Protein AF-A0AAW2PEZ7-F1 (afdb_monomer)

pLDDT: mean 70.36, std 27.42, range [22.28, 97.88]

Organism: NCBI:txid2727405

Mean predicted aligned error: 22.59 Å

Secondary structure (DSSP, 8-state):
-HHHHHHHHHHHTTTT----S----SSHHHHHHHHHHHHHHHHHS---HHHHHHHHHHHHHHHTTHHHHHHHHHHHHHHHHHHHHHHHHHHHHHHHHHHHHHHHH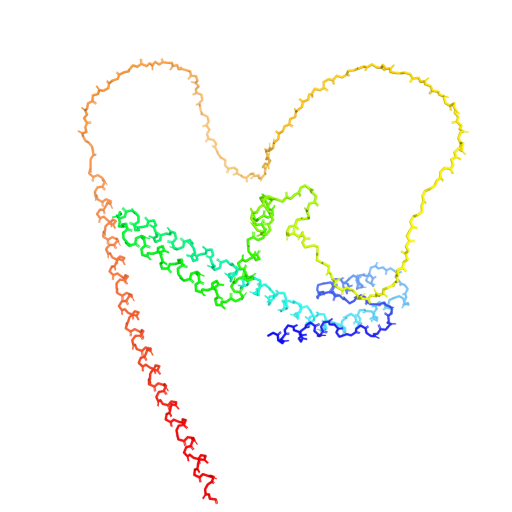HHHHHHHHTT-HHHHHHHHHHHHHHHHHHHHH-HHHHHHHHHHHHHHHHHTTB-TTSSBPPTTPPPSS------------------------------------------------------------------------------------THHHHHHHHHHHHHHHHHHHHHHHHHHHHHHHHHHHHHHHHHHHHHHHHHHHHHHHHHHTT--

Foldseek 3Di:
DVVLVVLVVVVPPDPPDPDPDDDQDQALVSLVVVLVVLVVCLVPPPDDPVVPVVSVVVSVVSVVCNVVNHVNNVSVVVNVVVVVVVVVVVVCVLCVVVVVVVVLVVVLVVCVVVVPPPVNVVSVVVVVVVVVVCCVPPPVVVVSVLVVCLVVCQVVCHDSVRHHHDVPDDRSDDPDDPDDDDDDDDDDDDDDDDDDDDDDDDDDDDDDDDDDDDDDDDDDDDDDDDDDDDDDDDDDDDDDDDDDDDDDDDDDDDDDDDVPVVVVVVVVVVVVVVVVVVVVVVVVVVVVVVVVVVVVVVVVVVVVVVVVVVVVVVVVVVVD

Sequence (320 aa):
MEPLQQALGKLRGTSGGRDRGSGVCSSEEELNDLIKSLQYRIQHESIPLSEEKQILREIKQLEGTREKVIANAAERARIQDSLGEKEVIQGQVKNSPFYQNRMLLTKAKAIAANKDVDALKELSDTEVEKFMSLWNSDKAFRGDYEKRILSSLDMRQLSKDGRLRNPGEKPLVQPETSTTSEAEVVKTSAKQTPKENAVSAAHVDASSEQKVQKTKGAKNNKEGNKKTETTLEKIDKADEEEFFTAVKSQKESLPKRDEVDEMKLKELKRQEEIAKRNQAEERKKKLAEKAAAKAAIKAQKDAEKKLKEIIAFYFFSSLS

Radius of gyration: 40.0 Å; Cα contacts (8 Å, |Δi|>4): 66; chains: 1; bounding box: 86×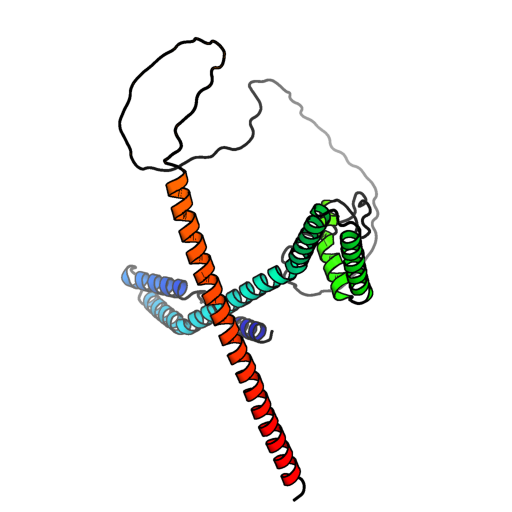98×104 Å

Nearest PDB structures (foldseek):
  6tfj-assembly1_D  TM=2.652E-01  e=5.720E+00  Bacillus thuringiensis

InterPro domains:
  IPR055282 Proton pump-interactor 1-4 [PTHR32219] (94-309)
  IPR060367 Proton pump-interactor, C-terminal region [PF27883] (272-307)

Structure (mmCIF, N/CA/C/O backbone):
data_AF-A0AAW2PEZ7-F1
#
_entry.id   AF-A0AAW2PEZ7-F1
#
loop_
_atom_site.group_PDB
_atom_site.id
_atom_site.type_symbol
_atom_site.label_atom_id
_atom_site.label_alt_id
_atom_site.label_comp_id
_atom_site.label_asym_i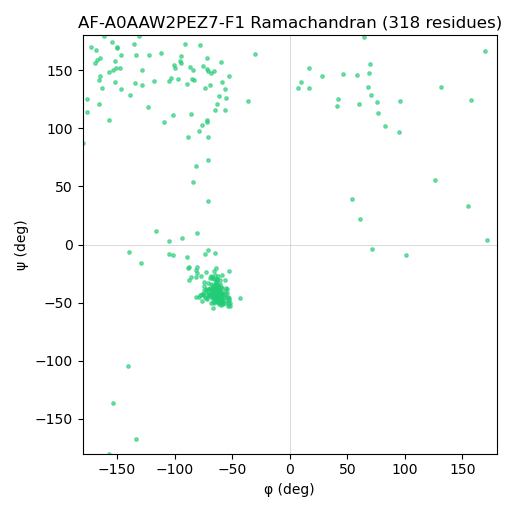d
_atom_site.label_entity_id
_atom_site.label_seq_id
_atom_site.pdbx_PDB_ins_code
_atom_site.Cartn_x
_atom_site.Cartn_y
_atom_site.Cartn_z
_atom_site.occupancy
_atom_site.B_iso_or_equiv
_atom_site.auth_seq_id
_atom_site.auth_comp_id
_atom_site.auth_asym_id
_atom_site.auth_atom_id
_atom_site.pdbx_PDB_model_num
ATOM 1 N N . MET A 1 1 ? 7.368 5.021 14.979 1.00 49.44 1 MET A N 1
ATOM 2 C CA . MET A 1 1 ? 6.819 3.708 15.403 1.00 49.44 1 MET A CA 1
ATOM 3 C C . MET A 1 1 ? 6.232 3.757 16.808 1.00 49.44 1 MET A C 1
ATOM 5 O O . MET A 1 1 ? 5.138 3.244 16.995 1.00 49.44 1 MET A O 1
ATOM 9 N N . GLU A 1 2 ? 6.902 4.409 17.760 1.00 51.31 2 GLU A N 1
ATOM 10 C CA . GLU A 1 2 ? 6.478 4.558 19.165 1.00 51.31 2 GLU A CA 1
ATOM 11 C C . GLU A 1 2 ? 4.989 4.894 19.426 1.00 51.31 2 GLU A C 1
ATOM 13 O O . GLU A 1 2 ? 4.404 4.204 20.263 1.00 51.31 2 GLU A O 1
ATOM 18 N N . PRO A 1 3 ? 4.314 5.847 18.734 1.00 66.06 3 PRO A N 1
ATOM 19 C CA . PRO A 1 3 ? 2.935 6.213 19.089 1.00 66.06 3 PRO A CA 1
ATOM 20 C C . PRO A 1 3 ? 1.936 5.052 18.980 1.00 66.06 3 PRO A C 1
ATOM 22 O O . PRO A 1 3 ? 1.038 4.946 19.812 1.00 66.06 3 PRO A O 1
ATOM 25 N N . LEU A 1 4 ? 2.118 4.131 18.022 1.00 60.72 4 LEU A N 1
ATOM 26 C CA . LEU A 1 4 ? 1.262 2.945 17.893 1.00 60.72 4 LEU A CA 1
ATOM 27 C C . LEU A 1 4 ? 1.447 1.974 19.067 1.00 60.72 4 LEU A C 1
ATOM 29 O O . LEU A 1 4 ? 0.467 1.449 19.588 1.00 60.72 4 LEU A O 1
ATOM 33 N N . GLN A 1 5 ? 2.685 1.757 19.522 1.00 64.38 5 GLN A N 1
ATOM 34 C CA . GLN A 1 5 ? 2.955 0.908 20.689 1.00 64.38 5 GLN A CA 1
ATOM 35 C C . GLN A 1 5 ? 2.422 1.543 21.979 1.00 64.38 5 GLN A C 1
ATOM 37 O O . GLN A 1 5 ? 1.855 0.840 22.814 1.00 64.38 5 GLN A O 1
ATOM 42 N N . GLN A 1 6 ? 2.527 2.867 22.119 1.00 70.94 6 GLN A N 1
ATOM 43 C CA . GLN A 1 6 ? 1.986 3.590 23.269 1.00 70.94 6 GLN A CA 1
ATOM 44 C C . GLN A 1 6 ? 0.446 3.557 23.299 1.00 70.94 6 GLN A C 1
ATOM 46 O O . GLN A 1 6 ? -0.137 3.324 24.358 1.00 70.94 6 GLN A O 1
ATOM 51 N N . ALA A 1 7 ? -0.224 3.724 22.152 1.00 61.56 7 ALA A N 1
ATOM 52 C CA . ALA A 1 7 ? -1.684 3.645 22.047 1.00 61.56 7 ALA A CA 1
ATOM 53 C C . ALA A 1 7 ? -2.218 2.220 22.305 1.00 61.56 7 ALA A C 1
ATOM 55 O O . ALA A 1 7 ? -3.144 2.034 23.096 1.00 61.56 7 ALA A O 1
ATOM 56 N N . LEU A 1 8 ? -1.579 1.194 21.730 1.00 65.81 8 LEU A N 1
ATOM 57 C CA . LEU A 1 8 ? -1.898 -0.214 22.010 1.00 65.81 8 LEU A CA 1
ATOM 58 C C . LEU A 1 8 ? -1.625 -0.595 23.478 1.00 65.81 8 LEU A C 1
ATOM 60 O O . LEU A 1 8 ? -2.350 -1.410 24.048 1.00 65.81 8 LEU A O 1
ATOM 64 N N . GLY A 1 9 ? -0.617 0.018 24.108 1.00 67.75 9 GLY A N 1
ATOM 65 C CA . GLY A 1 9 ? -0.333 -0.128 25.536 1.00 67.75 9 GLY A CA 1
ATOM 66 C C . GLY A 1 9 ? -1.474 0.375 26.425 1.00 67.75 9 GLY A C 1
ATOM 67 O O . GLY A 1 9 ? -1.877 -0.336 27.346 1.00 67.75 9 GLY A O 1
ATOM 68 N N . LYS A 1 10 ? -2.055 1.545 26.113 1.00 65.56 10 LYS A N 1
ATOM 69 C CA . LYS A 1 10 ? -3.229 2.087 26.827 1.00 65.56 10 LYS A CA 1
ATOM 70 C C . LYS A 1 10 ? -4.424 1.132 26.757 1.00 65.56 10 LYS A C 1
ATOM 72 O O . LYS A 1 10 ? -4.992 0.806 27.792 1.00 65.56 10 LYS A O 1
ATOM 77 N N . LEU A 1 11 ? -4.749 0.618 25.566 1.00 56.22 11 LEU A N 1
ATOM 78 C CA . LEU A 1 11 ? -5.863 -0.326 25.366 1.00 56.22 11 LEU A CA 1
ATOM 79 C C . LEU A 1 11 ? -5.678 -1.677 26.083 1.00 56.22 11 LEU A C 1
ATOM 81 O O . LEU A 1 11 ? -6.659 -2.380 26.311 1.00 56.22 11 LEU A O 1
ATOM 85 N N . ARG A 1 12 ? -4.444 -2.050 26.451 1.00 58.88 12 ARG A N 1
ATOM 86 C CA . ARG A 1 12 ? -4.148 -3.255 27.248 1.00 58.88 12 ARG A CA 1
ATOM 87 C C . ARG A 1 12 ? -4.220 -3.004 28.766 1.00 58.88 12 ARG A C 1
ATOM 89 O O . ARG A 1 12 ? -4.331 -3.952 29.541 1.00 58.88 12 ARG A O 1
ATOM 96 N N . GLY A 1 13 ? -4.145 -1.753 29.215 1.00 47.22 13 GLY A N 1
ATOM 97 C CA . GLY A 1 13 ? -4.048 -1.407 30.632 1.00 47.22 13 GLY A CA 1
ATOM 98 C C . GLY A 1 13 ? -5.399 -1.236 31.324 1.00 47.22 13 GLY A C 1
ATOM 99 O O . GLY A 1 13 ? -5.916 -0.127 31.332 1.00 47.22 13 GLY A O 1
ATOM 100 N N . THR A 1 14 ? -5.935 -2.305 31.938 1.00 47.78 14 THR A N 1
ATOM 101 C CA . THR A 1 14 ? -6.771 -2.303 33.183 1.00 47.78 14 THR A CA 1
ATOM 102 C C . THR A 1 14 ? -7.407 -3.666 33.529 1.00 47.78 14 THR A C 1
ATOM 104 O O . THR A 1 14 ? -8.108 -3.767 34.535 1.00 47.78 14 THR A O 1
ATOM 107 N N . SER A 1 15 ? -7.127 -4.751 32.794 1.00 40.94 15 SER A N 1
ATOM 108 C CA . SER A 1 15 ? -7.679 -6.104 33.035 1.00 40.94 15 SER A CA 1
ATOM 109 C C . SER A 1 15 ? -7.137 -6.830 34.292 1.00 40.94 15 SER A C 1
ATOM 111 O O . SER A 1 15 ? -6.897 -8.035 34.261 1.00 40.94 15 SER A O 1
ATOM 113 N N . GLY A 1 16 ? -6.902 -6.100 35.387 1.00 37.34 16 GLY A N 1
ATOM 114 C CA . GLY A 1 16 ? -6.471 -6.613 36.695 1.00 37.34 16 GLY A CA 1
ATOM 115 C C . GLY A 1 16 ? -7.574 -6.641 37.764 1.00 37.34 16 GLY A C 1
ATOM 116 O O . GLY A 1 16 ? -7.359 -7.188 38.843 1.00 37.34 16 GLY A O 1
ATOM 117 N N . GLY A 1 17 ? -8.751 -6.066 37.489 1.00 35.41 17 GLY A N 1
ATOM 118 C CA . GLY A 1 17 ? -9.908 -6.102 38.388 1.00 35.41 17 GLY A CA 1
ATOM 119 C C . GLY A 1 17 ? -10.741 -7.369 38.190 1.00 35.41 17 GLY A C 1
ATOM 120 O O . GLY A 1 17 ? -11.375 -7.535 37.151 1.00 35.41 17 GLY A O 1
ATOM 121 N N . ARG A 1 18 ? -10.764 -8.261 39.187 1.00 41.56 18 ARG A N 1
ATOM 122 C CA . ARG A 1 18 ? -11.528 -9.524 39.157 1.00 41.56 18 ARG A CA 1
ATOM 123 C C . ARG A 1 18 ? -12.988 -9.322 39.585 1.00 41.56 18 ARG A C 1
ATOM 125 O O . ARG A 1 18 ? -13.452 -9.994 40.503 1.00 41.56 18 ARG A O 1
ATOM 132 N N . ASP A 1 19 ? -13.687 -8.395 38.939 1.00 35.25 19 ASP A N 1
ATOM 133 C CA . ASP A 1 19 ? -15.077 -8.067 39.269 1.00 35.25 19 ASP A CA 1
ATOM 134 C C . ASP A 1 19 ? -16.064 -8.645 38.241 1.00 35.25 19 ASP A C 1
ATOM 136 O O . ASP A 1 19 ? -15.778 -8.698 37.042 1.00 35.25 19 ASP A O 1
ATOM 140 N N . ARG A 1 20 ? -17.215 -9.139 38.707 1.00 45.03 20 ARG A N 1
ATOM 141 C CA . ARG A 1 20 ? -18.216 -9.832 37.875 1.00 45.03 20 ARG A CA 1
ATOM 142 C C . ARG A 1 20 ? -19.456 -8.959 37.709 1.00 45.03 20 ARG A C 1
ATOM 144 O O . ARG A 1 20 ? -20.292 -8.932 38.604 1.00 45.03 20 ARG A O 1
ATOM 151 N N . GLY A 1 21 ? -19.632 -8.365 36.528 1.00 39.66 21 GLY A N 1
ATOM 152 C CA . GLY A 1 21 ? -20.919 -7.771 36.137 1.00 39.66 21 GLY A CA 1
ATOM 153 C C . GLY A 1 21 ? -20.867 -6.315 35.684 1.00 39.66 21 GLY A C 1
ATOM 154 O O . GLY A 1 21 ? -21.589 -5.482 36.212 1.00 39.66 21 GLY A O 1
ATOM 155 N N . SER A 1 22 ? -20.044 -6.004 34.682 1.00 47.41 22 SER A N 1
ATOM 156 C CA . SER A 1 22 ? -20.242 -4.835 33.814 1.00 47.41 22 SER A CA 1
ATOM 157 C C . SER A 1 22 ? -19.521 -5.075 32.492 1.00 47.41 22 SER A C 1
ATOM 159 O O . SER A 1 22 ? -18.291 -5.069 32.438 1.00 47.41 22 SER A O 1
ATOM 161 N N . GLY A 1 23 ? -20.281 -5.327 31.425 1.00 50.81 23 GLY A N 1
ATOM 162 C CA . GLY A 1 23 ? -19.733 -5.352 30.071 1.00 50.81 23 GLY A CA 1
ATOM 163 C C . GLY A 1 23 ? -19.407 -3.925 29.649 1.00 50.81 23 GLY A C 1
ATOM 164 O O . GLY A 1 23 ? -20.319 -3.137 29.423 1.00 50.81 23 GLY A O 1
ATOM 165 N N . VAL A 1 24 ? -18.120 -3.573 29.585 1.00 64.31 24 VAL A N 1
ATOM 166 C CA . VAL A 1 24 ? -17.698 -2.225 29.177 1.00 64.31 24 VAL A CA 1
ATOM 167 C C . VAL A 1 24 ? -18.095 -2.007 27.719 1.00 64.31 24 VAL A C 1
ATOM 169 O O . VAL A 1 24 ? -17.585 -2.699 26.840 1.00 64.31 24 VAL A O 1
ATOM 172 N N . CYS A 1 25 ? -18.998 -1.057 27.478 1.00 77.25 25 CYS A N 1
ATOM 173 C CA . CYS A 1 25 ? -19.505 -0.746 26.145 1.00 77.25 25 CYS A CA 1
ATOM 174 C C . CYS A 1 25 ? -18.365 -0.333 25.199 1.00 77.25 25 CYS A C 1
ATOM 176 O O . CYS A 1 25 ? -17.439 0.386 25.588 1.00 77.25 25 CYS A O 1
ATOM 178 N N . SER A 1 26 ? -18.431 -0.796 23.954 1.00 77.75 26 SER A N 1
ATOM 179 C CA . SER A 1 26 ? -17.392 -0.609 22.935 1.00 77.75 26 SER A CA 1
ATOM 180 C C . SER A 1 26 ? -17.475 0.762 22.266 1.00 77.75 26 SER A C 1
ATOM 182 O O . SER A 1 26 ? -16.454 1.282 21.810 1.00 77.75 26 SER A O 1
ATOM 184 N N . SER A 1 27 ? -18.678 1.342 22.220 1.00 85.44 27 SER A N 1
ATOM 185 C CA . SER A 1 27 ? -18.974 2.668 21.677 1.00 85.44 27 SER A CA 1
ATOM 186 C C . SER A 1 27 ? -19.875 3.474 22.619 1.00 85.44 27 SER A C 1
ATOM 188 O O . SER A 1 27 ? -20.532 2.934 23.513 1.00 85.44 27 SER A O 1
ATOM 190 N N . GLU A 1 28 ? -19.922 4.792 22.413 1.00 90.31 28 GLU A N 1
ATOM 191 C CA . GLU A 1 28 ? -20.859 5.669 23.126 1.00 90.31 28 GLU A CA 1
ATOM 192 C C . GLU A 1 28 ? -22.325 5.357 22.760 1.00 90.31 28 GLU A C 1
ATOM 194 O O . GLU A 1 28 ? -23.222 5.563 23.572 1.00 90.31 28 GLU A O 1
ATOM 199 N N . GLU A 1 29 ? -22.577 4.814 21.568 1.00 90.38 29 GLU A N 1
ATOM 200 C CA . GLU A 1 29 ? -23.905 4.405 21.094 1.00 90.38 29 GLU A CA 1
ATOM 201 C C . GLU A 1 29 ? -24.419 3.190 21.880 1.00 90.38 29 GLU A C 1
ATOM 203 O O . GLU A 1 29 ? -25.495 3.269 22.472 1.00 90.38 29 GLU A O 1
ATOM 208 N N . GLU A 1 30 ? -23.605 2.131 22.010 1.00 90.69 30 GLU A N 1
ATOM 209 C CA . GLU A 1 30 ? -23.902 0.963 22.859 1.00 90.69 30 GLU A CA 1
ATOM 210 C C . GLU A 1 30 ? -24.203 1.381 24.309 1.00 90.69 30 GLU A C 1
ATOM 212 O O . GLU A 1 30 ? -25.150 0.887 24.923 1.00 90.69 30 GLU A O 1
ATOM 217 N N . LEU A 1 31 ? -23.425 2.329 24.846 1.00 92.19 31 LEU A N 1
ATOM 218 C CA . LEU A 1 31 ? -23.611 2.852 26.199 1.00 92.19 31 LEU A CA 1
ATOM 219 C C . LEU A 1 31 ? -24.921 3.642 26.343 1.00 92.19 31 LEU A C 1
ATOM 221 O O . LEU A 1 31 ? -25.642 3.471 27.326 1.00 92.19 31 LEU A O 1
ATOM 225 N N . ASN A 1 32 ? -25.242 4.500 25.369 1.00 92.44 32 ASN A N 1
ATOM 226 C CA . ASN A 1 32 ? -26.492 5.258 25.353 1.00 92.44 32 ASN A CA 1
ATOM 227 C C . ASN A 1 32 ? -27.709 4.334 25.268 1.00 92.44 32 ASN A C 1
ATOM 229 O O . ASN A 1 32 ? -28.684 4.561 25.981 1.00 92.44 32 ASN A O 1
ATOM 233 N N . ASP A 1 33 ? -27.673 3.312 24.417 1.00 93.62 33 ASP A N 1
ATOM 234 C CA . ASP A 1 33 ? -28.813 2.416 24.208 1.00 93.62 33 ASP A CA 1
ATOM 235 C C . ASP A 1 33 ? -29.007 1.444 25.381 1.00 93.62 33 ASP A C 1
ATOM 237 O O . ASP A 1 33 ? -30.147 1.180 25.778 1.00 93.62 33 ASP A O 1
ATOM 241 N N . LEU A 1 34 ? -27.922 1.024 26.044 1.00 93.00 34 LEU A N 1
ATOM 242 C CA . LEU A 1 34 ? -28.007 0.330 27.328 1.00 93.00 34 LEU A CA 1
ATOM 243 C C . LEU A 1 34 ? -28.655 1.223 28.401 1.00 93.00 34 LEU A C 1
ATOM 245 O O . LEU A 1 34 ? -29.632 0.807 29.021 1.00 93.00 34 LEU A O 1
ATOM 249 N N . ILE A 1 35 ? -28.199 2.471 28.568 1.00 93.69 35 ILE A N 1
ATOM 250 C CA . ILE A 1 35 ? -28.791 3.417 29.534 1.00 93.69 35 ILE A CA 1
ATOM 251 C C . ILE A 1 35 ? -30.278 3.675 29.227 1.00 93.69 35 ILE A C 1
ATOM 253 O O . ILE A 1 35 ? -31.100 3.622 30.143 1.00 93.69 35 ILE A O 1
ATOM 257 N N . LYS A 1 36 ? -30.657 3.875 27.955 1.00 95.12 36 LYS A N 1
ATOM 258 C CA . LYS A 1 36 ? -32.066 4.021 27.538 1.00 95.12 36 LYS A CA 1
ATOM 259 C C . LYS A 1 36 ? -32.902 2.792 27.890 1.00 95.12 36 LYS A C 1
ATOM 261 O O . LYS A 1 36 ? -34.017 2.956 28.376 1.00 95.12 36 LYS A O 1
ATOM 266 N N . SER A 1 37 ? -32.398 1.575 27.662 1.00 93.69 37 SER A N 1
ATOM 267 C CA . SER A 1 37 ? -33.162 0.351 27.959 1.00 93.69 37 SER A CA 1
ATOM 268 C C . SER A 1 37 ? -33.392 0.165 29.465 1.00 93.69 37 SER A C 1
ATOM 270 O O . SER A 1 37 ? -34.499 -0.175 29.880 1.00 93.69 37 SER A O 1
ATOM 272 N N . LEU A 1 38 ? -32.401 0.505 30.295 1.00 93.81 38 LEU A N 1
ATOM 273 C CA . LEU A 1 38 ? -32.527 0.528 31.755 1.00 93.81 38 LEU A CA 1
ATOM 274 C C . LEU A 1 38 ? -33.502 1.615 32.253 1.00 93.81 38 LEU A C 1
ATOM 276 O O . LEU A 1 38 ? -34.291 1.366 33.165 1.00 93.81 38 LEU A O 1
ATOM 280 N N . GLN A 1 39 ? -33.505 2.799 31.634 1.00 93.81 39 GLN A N 1
ATOM 281 C CA . GLN A 1 39 ? -34.478 3.863 31.928 1.00 93.81 39 GLN A CA 1
ATOM 282 C C . GLN A 1 39 ? -35.906 3.471 31.512 1.00 93.81 39 GLN A C 1
ATOM 284 O O . GLN A 1 39 ? -36.841 3.666 32.286 1.00 93.81 39 GLN A O 1
ATOM 289 N N . TYR A 1 40 ? -36.073 2.866 30.331 1.00 95.31 40 TYR A N 1
ATOM 290 C CA . TYR A 1 40 ? -37.353 2.341 29.846 1.00 95.31 40 TYR A CA 1
ATOM 291 C C . TYR A 1 40 ? -37.913 1.273 30.796 1.00 95.31 40 TYR A C 1
ATOM 293 O O . TYR A 1 40 ? -39.091 1.318 31.150 1.00 95.31 40 TYR A O 1
ATOM 301 N N . ARG A 1 41 ? -37.055 0.363 31.279 1.00 92.81 41 ARG A N 1
ATOM 302 C CA . ARG A 1 41 ? -37.408 -0.666 32.267 1.00 92.81 41 ARG A CA 1
ATOM 303 C C . ARG A 1 41 ? -37.980 -0.062 33.555 1.00 92.81 41 ARG A C 1
ATOM 305 O O . ARG A 1 41 ? -39.027 -0.509 34.006 1.00 92.81 41 ARG A O 1
ATOM 312 N N . ILE A 1 42 ? -37.367 0.995 34.097 1.00 93.31 42 ILE A N 1
ATOM 313 C CA . ILE A 1 42 ? -37.904 1.723 35.267 1.00 93.31 42 ILE A CA 1
ATOM 314 C C . ILE A 1 42 ? -39.258 2.395 34.960 1.00 93.31 42 ILE A C 1
ATOM 316 O O . ILE A 1 42 ? -40.124 2.444 35.828 1.00 93.31 42 ILE A O 1
ATOM 320 N N . GLN A 1 43 ? -39.451 2.929 33.751 1.00 92.06 43 GLN A N 1
ATOM 321 C CA . GLN A 1 43 ? -40.656 3.694 33.394 1.00 92.06 43 GLN A CA 1
ATOM 322 C C . GLN A 1 43 ? -41.875 2.829 33.035 1.00 92.06 43 GLN A C 1
ATOM 324 O O . GLN A 1 43 ? -43.004 3.313 33.138 1.00 92.06 43 GLN A O 1
ATOM 329 N N . HIS A 1 44 ? -41.668 1.582 32.597 1.00 91.31 44 HIS A N 1
ATOM 330 C CA . HIS A 1 44 ? -42.727 0.763 31.994 1.00 91.31 44 HIS A CA 1
ATOM 331 C C . HIS A 1 44 ? -42.896 -0.647 32.584 1.00 91.31 44 HIS A C 1
ATOM 333 O O . HIS A 1 44 ? -43.947 -1.251 32.367 1.00 91.31 44 HIS A O 1
ATOM 339 N N . GLU A 1 45 ? -41.936 -1.180 33.349 1.00 90.31 45 GLU A N 1
ATOM 340 C CA . GLU A 1 45 ? -42.108 -2.454 34.063 1.00 90.31 45 GLU A CA 1
ATOM 341 C C . GLU A 1 45 ? -42.529 -2.235 35.524 1.00 90.31 45 GLU A C 1
ATOM 343 O O . GLU A 1 45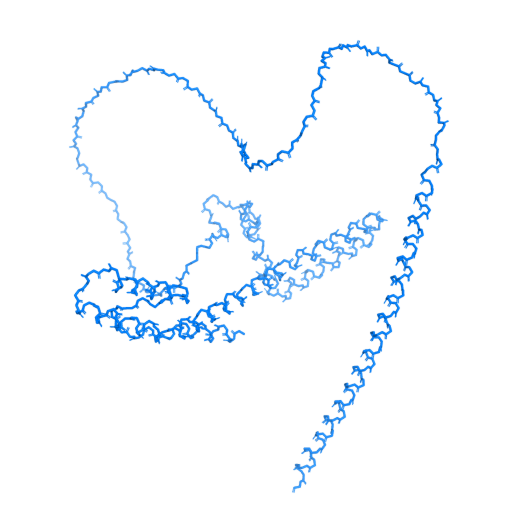 ? -42.041 -1.343 36.214 1.00 90.31 45 GLU A O 1
ATOM 348 N N . SER A 1 46 ? -43.404 -3.101 36.044 1.00 88.19 46 SER A N 1
ATOM 349 C CA . SER A 1 46 ? -43.773 -3.117 37.469 1.00 88.19 46 SER A CA 1
ATOM 350 C C . SER A 1 46 ? -42.725 -3.860 38.309 1.00 88.19 46 SER A C 1
ATOM 352 O O . SER A 1 46 ? -42.979 -4.951 38.819 1.00 88.19 46 SER A O 1
ATOM 354 N N . ILE A 1 47 ? -41.528 -3.280 38.417 1.00 90.38 47 ILE A N 1
ATOM 355 C CA . ILE A 1 47 ? -40.395 -3.832 39.178 1.00 90.38 47 ILE A CA 1
ATOM 356 C C . ILE A 1 47 ? -40.450 -3.480 40.678 1.00 90.38 47 ILE A C 1
ATOM 358 O O . ILE A 1 47 ? -40.956 -2.421 41.055 1.00 90.38 47 ILE A O 1
ATOM 362 N N . PRO A 1 48 ? -39.910 -4.333 41.570 1.00 92.19 48 PRO A N 1
ATOM 363 C CA . PRO A 1 48 ? -39.821 -4.025 42.993 1.00 92.19 48 PRO A CA 1
ATOM 364 C C . PRO A 1 48 ? -38.763 -2.946 43.278 1.00 92.19 48 PRO A C 1
ATOM 366 O O . PRO A 1 48 ? -37.718 -2.883 42.630 1.00 92.19 48 PRO A O 1
ATOM 369 N N . LEU A 1 49 ? -38.977 -2.168 44.345 1.00 90.06 49 LEU A N 1
ATOM 370 C CA . LEU A 1 49 ? -38.104 -1.069 44.802 1.00 90.06 49 LEU A CA 1
ATOM 371 C C . LEU A 1 49 ? -36.622 -1.475 45.000 1.00 90.06 49 LEU A C 1
ATOM 373 O O . LEU A 1 49 ? -35.729 -0.628 44.996 1.00 90.06 49 LEU A O 1
ATOM 377 N N . SER A 1 50 ? -36.341 -2.765 45.204 1.00 92.19 50 SER A N 1
ATOM 378 C CA . SER A 1 50 ? -34.987 -3.330 45.268 1.00 92.19 50 SER A CA 1
ATOM 379 C C . SER A 1 50 ? -34.291 -3.406 43.905 1.00 92.19 50 SER A C 1
ATOM 381 O O . SER A 1 50 ? -33.091 -3.144 43.832 1.00 92.19 50 SER A O 1
ATOM 383 N N . GLU A 1 51 ? -35.023 -3.741 42.839 1.00 91.75 51 GLU A N 1
ATOM 384 C CA . GLU A 1 51 ? -34.512 -3.760 41.462 1.00 91.75 51 GLU A CA 1
ATOM 385 C C . GLU A 1 51 ? -34.394 -2.344 40.903 1.00 91.75 51 GLU A C 1
ATOM 387 O O . GLU A 1 51 ? -33.354 -2.002 40.353 1.00 91.75 51 GLU A O 1
ATOM 392 N N . GLU A 1 52 ? -35.386 -1.482 41.135 1.00 91.50 52 GLU A N 1
ATOM 393 C CA . GLU A 1 52 ? -35.333 -0.064 40.748 1.00 91.50 52 GLU A CA 1
ATOM 394 C C . GLU A 1 52 ? -34.065 0.618 41.304 1.00 91.50 52 GLU A C 1
ATOM 396 O O . GLU A 1 52 ? -33.269 1.201 40.565 1.00 91.50 52 GLU A O 1
ATOM 401 N N . LYS A 1 53 ? -33.795 0.444 42.607 1.00 93.56 53 LYS A N 1
ATOM 402 C CA . LYS A 1 53 ? -32.570 0.939 43.261 1.00 93.56 53 LYS A CA 1
ATOM 403 C C . LYS A 1 53 ? -31.289 0.270 42.763 1.00 93.56 53 LYS A C 1
ATOM 405 O O . LYS A 1 53 ? -30.218 0.855 42.920 1.00 93.56 53 LYS A O 1
ATOM 410 N N . GLN A 1 54 ? -31.357 -0.934 42.197 1.00 94.38 54 GLN A N 1
ATOM 411 C CA . GLN A 1 54 ? -30.204 -1.568 41.560 1.00 94.38 54 GLN A CA 1
ATOM 412 C C . GLN A 1 54 ? -29.933 -0.946 40.187 1.00 94.38 54 GLN A C 1
ATOM 414 O O . GLN A 1 54 ? -28.805 -0.522 39.940 1.00 94.38 54 GLN A O 1
ATOM 419 N N . ILE A 1 55 ? -30.961 -0.800 39.351 1.00 92.88 55 ILE A N 1
ATOM 420 C CA . ILE A 1 55 ? -30.857 -0.214 38.009 1.00 92.88 55 ILE A CA 1
ATOM 421 C C . ILE A 1 55 ? -30.384 1.248 38.087 1.00 92.88 55 ILE A C 1
ATOM 423 O O . ILE A 1 55 ? -29.508 1.652 37.328 1.00 92.88 55 ILE A O 1
ATOM 427 N N . LEU A 1 56 ? -30.858 2.030 39.064 1.00 92.94 56 LEU A N 1
ATOM 428 C CA . LEU A 1 56 ? -30.369 3.398 39.298 1.00 92.94 56 LEU A CA 1
ATOM 429 C C . LEU A 1 56 ? -28.877 3.461 39.687 1.00 92.94 56 LEU A C 1
ATOM 431 O O . LEU A 1 56 ? -28.202 4.443 39.373 1.00 92.94 56 LEU A O 1
ATOM 435 N N . ARG A 1 57 ? -28.332 2.428 40.350 1.00 93.75 57 ARG A N 1
ATOM 436 C CA . ARG A 1 57 ? -26.881 2.330 40.612 1.00 93.75 57 ARG A CA 1
ATOM 437 C C . ARG A 1 57 ? -26.108 1.946 39.354 1.00 93.75 57 ARG A C 1
ATOM 439 O O . ARG A 1 57 ? -25.041 2.508 39.124 1.00 93.75 57 ARG A O 1
ATOM 446 N N . GLU A 1 58 ? -26.659 1.045 38.548 1.00 92.50 58 GLU A N 1
ATOM 447 C CA . GLU A 1 58 ? -26.072 0.590 37.286 1.00 92.50 58 GLU A CA 1
ATOM 448 C C . GLU A 1 58 ? -26.004 1.722 36.250 1.00 92.50 58 GLU A C 1
ATOM 450 O O . GLU A 1 58 ? -24.921 2.008 35.746 1.00 92.50 58 GLU A O 1
ATOM 455 N N . ILE A 1 59 ? -27.097 2.466 36.030 1.00 93.62 59 ILE A N 1
ATOM 456 C CA . ILE A 1 59 ? -27.118 3.668 35.173 1.00 93.62 59 ILE A CA 1
ATOM 457 C C . ILE A 1 59 ? -26.022 4.654 35.603 1.00 93.62 59 ILE A C 1
ATOM 459 O O . ILE A 1 59 ? -25.224 5.086 34.774 1.00 93.62 59 ILE A O 1
ATOM 463 N N . LYS A 1 60 ? -25.906 4.946 36.905 1.00 94.56 60 LYS A N 1
ATOM 464 C CA . LYS A 1 60 ? -24.876 5.857 37.429 1.00 94.56 60 LYS A CA 1
ATOM 465 C C . LYS A 1 60 ? -23.445 5.333 37.231 1.00 94.56 60 LYS A C 1
ATOM 467 O O . LYS A 1 60 ? -22.520 6.127 37.052 1.00 94.56 60 LYS A O 1
ATOM 472 N N . GLN A 1 61 ? -23.235 4.016 37.267 1.00 92.06 61 GLN A N 1
ATOM 473 C CA . GLN A 1 61 ? -21.941 3.406 36.944 1.00 92.06 61 GLN A CA 1
ATOM 474 C C . GLN A 1 61 ? -21.634 3.512 35.444 1.00 92.06 61 GLN A C 1
ATOM 476 O O . GLN A 1 61 ? -20.526 3.912 35.090 1.00 92.06 61 GLN A O 1
ATOM 481 N N . LEU A 1 62 ? -22.612 3.234 34.579 1.00 91.06 62 LEU A N 1
ATOM 482 C CA . LEU A 1 62 ? -22.502 3.358 33.123 1.00 91.06 62 LEU A CA 1
ATOM 483 C C . LEU A 1 62 ? -22.191 4.804 32.706 1.00 91.06 62 LEU A C 1
ATOM 485 O O . LEU A 1 62 ? -21.203 5.037 32.006 1.00 91.06 62 LEU A O 1
ATOM 489 N N . GLU A 1 63 ? -22.931 5.789 33.220 1.00 91.38 63 GLU A N 1
ATOM 490 C CA . GLU A 1 63 ? -22.640 7.220 33.048 1.00 91.38 63 GLU A CA 1
ATOM 491 C C . GLU A 1 63 ? -21.213 7.566 33.509 1.00 91.38 63 GLU A C 1
ATOM 493 O O . GLU A 1 63 ? -20.456 8.195 32.768 1.00 91.38 63 GLU A O 1
ATOM 498 N N . GLY A 1 64 ? -20.788 7.056 34.672 1.00 89.69 64 GLY A N 1
ATOM 499 C CA . GLY A 1 64 ? -19.419 7.183 35.188 1.00 89.69 64 GLY A CA 1
ATOM 500 C C . GLY A 1 64 ? -18.326 6.476 34.365 1.00 89.69 64 GLY A C 1
ATOM 501 O O . GLY A 1 64 ? -17.135 6.651 34.643 1.00 89.69 64 GLY A O 1
ATOM 502 N N . THR A 1 65 ? -18.689 5.691 33.344 1.00 91.00 65 THR A N 1
ATOM 503 C CA . THR A 1 65 ? -17.749 5.144 32.348 1.00 91.00 65 THR A CA 1
ATOM 504 C C . THR A 1 65 ? -17.750 5.891 31.015 1.00 91.00 65 THR A C 1
ATOM 506 O O . THR A 1 65 ? -16.839 5.656 30.219 1.00 91.00 65 THR A O 1
ATOM 509 N N . ARG A 1 66 ? -18.682 6.825 30.772 1.00 90.62 66 ARG A N 1
ATOM 510 C CA . ARG A 1 66 ? -18.878 7.484 29.465 1.00 90.62 66 ARG A CA 1
ATOM 511 C C . ARG A 1 66 ? -17.599 8.087 28.890 1.00 90.62 66 ARG A C 1
ATOM 513 O O . ARG A 1 66 ? -17.229 7.768 27.765 1.00 90.62 66 ARG A O 1
ATOM 520 N N . GLU A 1 67 ? -16.872 8.875 29.679 1.00 90.25 67 GLU A N 1
ATOM 521 C CA . GLU A 1 67 ? -15.601 9.486 29.257 1.00 90.25 67 GLU A CA 1
ATOM 522 C C . GLU A 1 67 ? -14.545 8.443 28.853 1.00 90.25 67 GLU A C 1
ATOM 524 O O . GLU A 1 67 ? -13.802 8.642 27.893 1.00 90.25 67 GLU A O 1
ATOM 529 N N . LYS A 1 68 ? -14.503 7.298 29.548 1.00 89.88 68 LYS A N 1
ATOM 530 C CA . LYS A 1 68 ? -13.572 6.194 29.259 1.00 89.88 68 LYS A CA 1
ATOM 531 C C . LYS A 1 68 ? -13.956 5.469 27.973 1.00 89.88 68 LYS A C 1
ATOM 533 O O . LYS A 1 68 ? -13.072 5.109 27.201 1.00 89.88 68 LYS A O 1
ATOM 538 N N . VAL A 1 69 ? -15.253 5.272 27.729 1.00 90.38 69 VAL A N 1
ATOM 539 C CA . VAL A 1 69 ? -15.772 4.683 26.484 1.00 90.38 69 VAL A CA 1
ATOM 540 C C . VAL A 1 69 ? -15.457 5.596 25.295 1.00 90.38 69 VAL A C 1
ATOM 542 O O . VAL A 1 69 ? -14.867 5.130 24.323 1.00 90.38 69 VAL A O 1
ATOM 545 N N . ILE A 1 70 ? -15.723 6.903 25.409 1.00 90.06 70 ILE A N 1
ATOM 546 C CA . ILE A 1 70 ? -15.384 7.908 24.384 1.00 90.06 70 ILE A CA 1
ATOM 547 C C . ILE A 1 70 ? -13.870 7.932 24.112 1.00 90.06 70 ILE A C 1
ATOM 549 O O . ILE A 1 70 ? -13.446 7.856 22.958 1.00 90.06 70 ILE A O 1
ATOM 553 N N . ALA A 1 71 ? -13.036 7.980 25.157 1.00 89.50 71 ALA A N 1
ATOM 554 C CA . ALA A 1 71 ? -11.580 7.980 25.008 1.00 89.50 71 ALA A CA 1
ATOM 555 C C . ALA A 1 71 ? -11.055 6.689 24.351 1.00 89.50 71 ALA A C 1
ATOM 557 O O . ALA A 1 71 ? -10.204 6.751 23.462 1.00 89.50 71 ALA A O 1
ATOM 558 N N . ASN A 1 72 ? -11.587 5.525 24.736 1.00 89.44 72 ASN A N 1
ATOM 559 C CA . ASN A 1 72 ? -11.224 4.240 24.136 1.00 89.44 72 ASN A CA 1
ATOM 560 C C . ASN A 1 72 ? -11.665 4.136 22.669 1.00 89.44 72 ASN A C 1
ATOM 562 O O . ASN A 1 72 ? -10.908 3.613 21.851 1.00 89.44 72 ASN A O 1
ATOM 566 N N . ALA A 1 73 ? -12.849 4.646 22.317 1.00 90.31 73 ALA A N 1
ATOM 567 C CA . ALA A 1 73 ? -13.320 4.708 20.935 1.00 90.31 73 ALA A CA 1
ATOM 568 C C . ALA A 1 73 ? -12.433 5.634 20.080 1.00 90.31 73 ALA A C 1
ATOM 570 O O . ALA A 1 73 ? -12.015 5.250 18.988 1.00 90.31 73 ALA A O 1
ATOM 571 N N . ALA A 1 74 ? -12.055 6.804 20.606 1.00 90.62 74 ALA A N 1
ATOM 572 C CA . ALA A 1 74 ? -11.165 7.743 19.923 1.00 90.62 74 ALA A CA 1
ATOM 573 C C . ALA A 1 74 ? -9.744 7.182 19.708 1.00 90.62 74 ALA A C 1
ATOM 575 O O . ALA A 1 74 ? -9.180 7.336 18.624 1.00 90.62 74 ALA A O 1
ATOM 576 N N . GLU A 1 75 ? -9.157 6.495 20.697 1.00 89.06 75 GLU A N 1
ATOM 577 C CA . GLU A 1 75 ? -7.851 5.836 20.523 1.00 89.06 75 GLU A CA 1
ATOM 578 C C . GLU A 1 75 ? -7.939 4.636 19.559 1.00 89.06 75 GLU A C 1
ATOM 580 O O . GLU A 1 75 ? -7.009 4.418 18.783 1.00 89.06 75 GLU A O 1
ATOM 585 N N . ARG A 1 76 ? -9.059 3.891 19.535 1.00 87.31 76 ARG A N 1
ATOM 586 C CA . ARG A 1 76 ? -9.309 2.829 18.537 1.00 87.31 76 ARG A CA 1
ATOM 587 C C . ARG A 1 76 ? -9.375 3.385 17.114 1.00 87.31 76 ARG A C 1
ATOM 589 O O . ARG A 1 76 ? -8.697 2.841 16.246 1.00 87.31 76 ARG A O 1
ATOM 596 N N . ALA A 1 77 ? -10.113 4.475 16.893 1.00 90.50 77 ALA A N 1
ATOM 597 C CA . ALA A 1 77 ? -10.188 5.148 15.595 1.00 90.50 77 ALA A CA 1
ATOM 598 C C . ALA A 1 77 ? -8.795 5.599 15.118 1.00 90.50 77 ALA A C 1
ATOM 600 O O . ALA A 1 77 ? -8.347 5.180 14.056 1.00 90.50 77 ALA A O 1
ATOM 601 N N . ARG A 1 78 ? -8.037 6.307 15.970 1.00 92.12 78 ARG A N 1
ATOM 602 C CA . ARG A 1 78 ? -6.650 6.735 15.682 1.00 92.12 78 ARG A CA 1
ATOM 603 C C . ARG A 1 78 ? -5.720 5.581 15.292 1.00 92.12 78 ARG A C 1
ATOM 605 O O . ARG A 1 78 ? -4.854 5.747 14.433 1.00 92.12 78 ARG A O 1
ATOM 612 N N . ILE A 1 79 ? -5.868 4.418 15.931 1.00 90.25 79 ILE A N 1
ATOM 613 C CA . ILE A 1 79 ? -5.101 3.213 15.588 1.00 90.25 79 ILE A CA 1
ATOM 614 C C . ILE A 1 79 ? -5.535 2.669 14.222 1.00 90.25 79 ILE A C 1
ATOM 616 O O . ILE A 1 79 ? -4.672 2.321 13.420 1.00 90.25 79 ILE A O 1
ATOM 620 N N . GLN A 1 80 ? -6.838 2.614 13.943 1.00 90.19 80 GLN A N 1
ATOM 621 C CA . GLN A 1 80 ? -7.376 2.141 12.666 1.00 90.19 80 GLN A CA 1
ATOM 622 C C . GLN A 1 80 ? -6.960 3.045 11.494 1.00 90.19 80 GLN A C 1
ATOM 624 O O . GLN A 1 80 ? -6.487 2.529 10.481 1.00 90.19 80 GLN A O 1
ATOM 629 N N . ASP A 1 81 ? -7.026 4.367 11.661 1.00 90.94 81 ASP A N 1
ATOM 630 C CA . ASP A 1 81 ? -6.566 5.350 10.672 1.00 90.94 81 ASP A CA 1
ATOM 631 C C . ASP A 1 81 ? -5.068 5.168 10.371 1.00 90.94 81 ASP A C 1
ATOM 633 O O . ASP A 1 81 ? -4.669 4.995 9.219 1.00 90.94 81 ASP A O 1
ATOM 637 N N . SER A 1 82 ? -4.232 5.104 11.416 1.00 91.00 82 SER A N 1
ATOM 638 C CA . SER A 1 82 ? -2.777 4.936 11.277 1.00 91.00 82 SER A CA 1
ATOM 639 C C . SER A 1 82 ? -2.376 3.578 10.674 1.00 91.00 82 SER A C 1
ATOM 641 O O . SER A 1 82 ? -1.355 3.472 9.987 1.00 91.00 82 SER A O 1
ATOM 643 N N . LEU A 1 83 ? -3.175 2.527 10.892 1.00 89.81 83 LEU A N 1
ATOM 644 C CA . LEU A 1 83 ? -3.009 1.243 10.206 1.00 89.81 83 LEU A CA 1
ATOM 645 C C . LEU A 1 83 ? -3.389 1.349 8.721 1.00 89.81 83 LEU A C 1
ATOM 647 O O . LEU A 1 83 ? -2.615 0.890 7.882 1.00 89.81 83 LEU A O 1
ATOM 651 N N . GLY A 1 84 ? -4.497 2.018 8.389 1.00 89.50 84 GLY A N 1
ATOM 652 C CA . GLY A 1 84 ? -4.915 2.270 7.007 1.00 89.50 84 GLY A CA 1
ATOM 653 C C . GLY A 1 84 ? -3.882 3.071 6.206 1.00 89.50 84 GLY A C 1
ATOM 654 O O . GLY A 1 84 ? -3.488 2.655 5.115 1.00 89.50 84 GLY A O 1
ATOM 655 N N . GLU A 1 85 ? -3.355 4.165 6.767 1.00 87.62 85 GLU A N 1
ATOM 656 C CA . GLU A 1 85 ? -2.250 4.935 6.170 1.00 87.62 85 GLU A CA 1
ATOM 657 C C . GLU A 1 85 ? -1.030 4.048 5.881 1.00 87.62 85 GLU A C 1
ATOM 659 O O . GLU A 1 85 ? -0.470 4.061 4.780 1.00 87.62 85 GLU A O 1
ATOM 664 N N . LYS A 1 86 ? -0.630 3.234 6.865 1.00 89.06 86 LYS A N 1
ATOM 665 C CA . LYS A 1 86 ? 0.508 2.315 6.757 1.00 89.06 86 LYS A CA 1
ATOM 666 C C . LYS A 1 86 ? 0.286 1.248 5.681 1.00 89.06 86 LYS A C 1
ATOM 668 O O . LYS A 1 86 ? 1.235 0.915 4.970 1.00 89.06 86 LYS A O 1
ATOM 673 N N . GLU A 1 87 ? -0.925 0.717 5.544 1.00 89.50 87 GLU A N 1
ATOM 674 C CA . GLU A 1 87 ? -1.277 -0.255 4.502 1.00 89.50 87 GLU A CA 1
ATOM 675 C C . GLU A 1 87 ? -1.258 0.373 3.104 1.00 89.50 87 GLU A C 1
ATOM 677 O O . GLU A 1 87 ? -0.665 -0.208 2.190 1.00 89.50 87 GLU A O 1
ATOM 682 N N . VAL A 1 88 ? -1.791 1.590 2.945 1.00 89.62 88 VAL A N 1
ATOM 683 C CA . VAL A 1 88 ? -1.721 2.354 1.687 1.00 89.62 88 VAL A CA 1
ATOM 684 C C . VAL A 1 88 ? -0.266 2.612 1.285 1.00 89.62 88 VAL A C 1
ATOM 686 O O . VAL A 1 88 ? 0.121 2.306 0.153 1.00 89.62 88 VAL A O 1
ATOM 689 N N . ILE A 1 89 ? 0.569 3.102 2.208 1.00 86.75 89 ILE A N 1
ATOM 690 C CA . ILE A 1 89 ? 2.002 3.339 1.962 1.00 86.75 89 ILE A CA 1
ATOM 691 C C . ILE A 1 89 ? 2.714 2.024 1.612 1.00 86.75 89 ILE A C 1
ATOM 693 O O . ILE A 1 89 ? 3.472 1.970 0.640 1.00 86.75 89 ILE A O 1
ATOM 697 N N . GLN A 1 90 ? 2.452 0.936 2.344 1.00 85.44 90 GLN A N 1
ATOM 698 C CA . GLN A 1 90 ? 3.070 -0.359 2.056 1.00 85.44 90 GLN A CA 1
ATOM 699 C C . GLN A 1 90 ? 2.639 -0.900 0.682 1.00 85.44 90 GLN A C 1
ATOM 701 O O . GLN A 1 90 ? 3.474 -1.450 -0.038 1.00 85.44 90 GLN A O 1
ATOM 706 N N . GLY A 1 91 ? 1.376 -0.720 0.286 1.00 85.56 91 GLY A N 1
ATOM 707 C CA . GLY A 1 91 ? 0.870 -1.074 -1.041 1.00 85.56 91 GLY A CA 1
ATOM 708 C C . GLY A 1 91 ? 1.546 -0.280 -2.162 1.00 85.56 91 GLY A C 1
ATOM 709 O O . GLY A 1 91 ? 1.990 -0.866 -3.152 1.00 85.56 91 GLY A O 1
ATOM 710 N N . GLN A 1 92 ? 1.708 1.035 -1.989 1.00 85.19 92 GLN A N 1
ATOM 711 C CA . GLN A 1 92 ? 2.437 1.889 -2.936 1.00 85.19 92 GLN A CA 1
ATOM 712 C C . GLN A 1 92 ? 3.904 1.455 -3.083 1.00 85.19 92 GLN A C 1
ATOM 714 O O . GLN A 1 92 ? 4.381 1.280 -4.206 1.00 85.19 92 GLN A O 1
ATOM 719 N N . VAL A 1 93 ? 4.605 1.205 -1.971 1.00 85.12 93 VAL A N 1
ATOM 720 C CA . VAL A 1 93 ? 6.007 0.747 -1.977 1.00 85.12 93 VAL A CA 1
ATOM 721 C C . VAL A 1 93 ? 6.142 -0.630 -2.637 1.00 85.12 93 VAL A C 1
ATOM 723 O O . VAL A 1 93 ? 6.968 -0.787 -3.538 1.00 85.12 93 VAL A O 1
ATOM 726 N N . LYS A 1 94 ? 5.290 -1.605 -2.279 1.00 85.62 94 LYS A N 1
ATOM 727 C CA . LYS A 1 94 ? 5.258 -2.951 -2.890 1.00 85.62 94 LYS A CA 1
ATOM 728 C C . LYS A 1 94 ? 5.090 -2.903 -4.415 1.00 85.62 94 LYS A C 1
ATOM 730 O O . LYS A 1 94 ? 5.715 -3.705 -5.114 1.00 85.62 94 LYS A O 1
ATOM 735 N N . ASN A 1 95 ? 4.282 -1.959 -4.909 1.00 86.56 95 ASN A N 1
ATOM 736 C CA . ASN A 1 95 ? 3.947 -1.791 -6.326 1.00 86.56 95 ASN A CA 1
ATOM 737 C C . ASN A 1 95 ? 4.911 -0.872 -7.102 1.00 86.56 95 ASN A C 1
ATOM 739 O O . ASN A 1 95 ? 4.859 -0.846 -8.332 1.00 86.56 95 ASN A O 1
ATOM 743 N N . SER A 1 96 ? 5.816 -0.147 -6.435 1.00 89.50 96 SER A N 1
ATOM 744 C CA . SER A 1 96 ? 6.765 0.768 -7.092 1.00 89.50 96 SER A CA 1
ATOM 745 C C . SER A 1 96 ? 7.588 0.100 -8.217 1.00 89.50 96 SER A C 1
ATOM 747 O O . SER A 1 96 ? 7.603 0.645 -9.327 1.00 89.50 96 SER A O 1
ATOM 749 N N . PRO A 1 97 ? 8.163 -1.115 -8.048 1.00 88.19 97 PRO A N 1
ATOM 750 C CA . PRO A 1 97 ? 8.901 -1.787 -9.126 1.00 88.19 97 PRO A CA 1
ATOM 751 C C . PRO A 1 97 ? 8.042 -2.141 -10.351 1.00 88.19 97 PRO A C 1
ATOM 753 O O . PRO A 1 97 ? 8.540 -2.127 -11.476 1.00 88.19 97 PRO A O 1
ATOM 756 N N . PHE A 1 98 ? 6.743 -2.413 -10.166 1.00 89.56 98 PHE A N 1
ATOM 757 C CA . PHE A 1 98 ? 5.817 -2.673 -11.275 1.00 89.56 98 PHE A CA 1
ATOM 758 C C . PHE A 1 98 ? 5.608 -1.416 -12.129 1.00 89.56 98 PHE A C 1
ATOM 760 O O . PHE A 1 98 ? 5.711 -1.480 -13.355 1.00 89.56 98 PHE A O 1
ATOM 767 N N . TYR A 1 99 ? 5.390 -0.257 -11.499 1.00 92.00 99 TYR A N 1
ATOM 768 C CA . TYR A 1 99 ? 5.254 1.008 -12.225 1.00 92.00 99 TYR A CA 1
ATOM 769 C C . TYR A 1 99 ? 6.559 1.416 -12.923 1.00 92.00 99 TYR A C 1
ATOM 771 O O . TYR A 1 99 ? 6.521 1.855 -14.074 1.00 92.00 99 TYR A O 1
ATOM 779 N N . GLN A 1 100 ? 7.714 1.196 -12.287 1.00 91.75 100 GLN A N 1
ATOM 780 C CA . GLN A 1 100 ? 9.027 1.413 -12.908 1.00 91.75 100 GLN A CA 1
ATOM 781 C C . GLN A 1 100 ? 9.219 0.532 -14.154 1.00 91.75 100 GLN A C 1
ATOM 783 O O . GLN A 1 100 ? 9.537 1.050 -15.227 1.00 91.75 100 GLN A O 1
ATOM 788 N N . ASN A 1 101 ? 8.948 -0.775 -14.055 1.00 92.69 101 ASN A N 1
ATOM 789 C CA . ASN A 1 101 ? 9.035 -1.697 -15.189 1.00 92.69 101 ASN A CA 1
ATOM 790 C C . ASN A 1 101 ? 8.038 -1.338 -16.309 1.00 92.69 101 ASN A C 1
ATOM 792 O O . ASN A 1 101 ? 8.396 -1.353 -17.487 1.00 92.69 101 ASN A O 1
ATOM 796 N N . ARG A 1 102 ? 6.812 -0.921 -15.962 1.00 94.75 102 ARG A N 1
ATOM 797 C CA . ARG A 1 102 ? 5.815 -0.457 -16.939 1.00 94.75 102 ARG A CA 1
ATOM 798 C C . ARG A 1 102 ? 6.276 0.798 -17.687 1.00 94.75 102 ARG A C 1
ATOM 800 O O . ARG A 1 102 ? 6.057 0.890 -18.898 1.00 94.75 102 ARG A O 1
ATOM 807 N N . MET A 1 103 ? 6.931 1.737 -17.005 1.00 95.75 103 MET A N 1
ATOM 808 C CA . MET A 1 103 ? 7.529 2.915 -17.643 1.00 95.75 103 MET A CA 1
ATOM 809 C C . MET A 1 103 ? 8.719 2.543 -18.534 1.00 95.75 103 MET A C 1
ATOM 811 O O . MET A 1 103 ? 8.799 3.033 -19.660 1.00 95.75 103 MET A O 1
ATOM 815 N N . LEU A 1 104 ? 9.592 1.635 -18.089 1.00 96.06 104 LEU A N 1
ATOM 816 C CA . LEU A 1 104 ? 10.702 1.112 -18.892 1.00 96.06 104 LEU A CA 1
ATOM 817 C C . LEU A 1 104 ? 10.207 0.443 -20.184 1.00 96.06 104 LEU A C 1
ATOM 819 O O . LEU A 1 104 ? 10.650 0.802 -21.273 1.00 96.06 104 LEU A O 1
ATOM 823 N N . LEU A 1 105 ? 9.216 -0.447 -20.088 1.00 96.44 105 LEU A N 1
ATOM 824 C CA . LEU A 1 105 ? 8.594 -1.097 -21.246 1.00 96.44 105 LEU A CA 1
ATOM 825 C C . LEU A 1 105 ? 7.940 -0.085 -22.204 1.00 96.44 105 LEU A C 1
ATOM 827 O O . LEU A 1 105 ? 7.891 -0.315 -23.411 1.00 96.44 105 LEU A O 1
ATOM 831 N N . THR A 1 106 ? 7.448 1.042 -21.686 1.00 97.69 106 THR A N 1
ATOM 832 C CA . THR A 1 106 ? 6.881 2.123 -22.508 1.00 97.69 106 THR A CA 1
ATOM 833 C C . THR A 1 106 ? 7.979 2.883 -23.261 1.00 97.69 106 THR A C 1
ATOM 835 O O . THR A 1 106 ? 7.816 3.135 -24.454 1.00 97.69 106 THR A O 1
ATOM 838 N N . LYS A 1 107 ? 9.129 3.161 -22.624 1.00 97.12 107 LYS A N 1
ATOM 839 C CA . LYS A 1 107 ? 10.321 3.713 -23.301 1.00 97.12 107 LYS A CA 1
ATOM 840 C C . LYS A 1 107 ? 10.820 2.776 -24.403 1.00 97.12 107 LYS A C 1
ATOM 842 O O . LYS A 1 107 ? 10.940 3.203 -25.546 1.00 97.12 107 LYS A O 1
ATOM 847 N N . ALA A 1 108 ? 11.031 1.497 -24.084 1.00 97.81 108 ALA A N 1
ATOM 848 C CA . ALA A 1 108 ? 11.509 0.495 -25.037 1.00 97.81 108 ALA A CA 1
ATOM 849 C C . ALA A 1 108 ? 10.597 0.387 -26.274 1.00 97.81 108 ALA A C 1
ATOM 851 O O . ALA A 1 108 ? 11.083 0.321 -27.399 1.00 97.81 108 ALA A O 1
ATOM 852 N N . LYS A 1 109 ? 9.270 0.458 -26.089 1.00 97.62 109 LYS A N 1
ATOM 853 C CA . LYS A 1 109 ? 8.303 0.487 -27.200 1.00 97.62 109 LYS A CA 1
ATOM 854 C C . LYS A 1 109 ? 8.385 1.750 -28.059 1.00 97.62 109 LYS A C 1
ATOM 856 O O . LYS A 1 109 ? 8.219 1.641 -29.269 1.00 97.62 109 LYS A O 1
ATOM 861 N N . ALA A 1 110 ? 8.638 2.918 -27.470 1.00 97.75 110 ALA A N 1
ATOM 862 C CA . ALA A 1 110 ? 8.816 4.157 -28.229 1.00 97.75 110 ALA A CA 1
ATOM 863 C C . ALA A 1 110 ? 10.100 4.122 -29.079 1.00 97.75 110 ALA A C 1
ATOM 865 O O . ALA A 1 110 ? 10.064 4.451 -30.261 1.00 97.75 110 ALA A O 1
ATOM 866 N N . ILE A 1 111 ? 11.207 3.638 -28.508 1.00 97.62 111 ILE A N 1
ATOM 867 C CA . ILE A 1 111 ? 12.480 3.463 -29.225 1.00 97.62 111 ILE A CA 1
ATOM 868 C C . ILE A 1 111 ? 12.325 2.430 -30.359 1.00 97.62 111 ILE A C 1
ATOM 870 O O . ILE A 1 111 ? 12.687 2.702 -31.502 1.00 97.62 111 ILE A O 1
ATOM 874 N N . ALA A 1 112 ? 11.680 1.289 -30.087 1.00 96.88 112 ALA A N 1
ATOM 875 C CA . ALA A 1 112 ? 11.392 0.272 -31.100 1.00 96.88 112 ALA A CA 1
ATOM 876 C C . ALA A 1 112 ? 10.477 0.783 -32.234 1.00 96.88 112 ALA A C 1
ATOM 878 O O . ALA A 1 112 ? 10.668 0.403 -33.388 1.00 96.88 112 ALA A O 1
ATOM 879 N N . ALA A 1 113 ? 9.516 1.669 -31.941 1.00 97.88 113 ALA A N 1
ATOM 880 C CA . ALA A 1 113 ? 8.682 2.312 -32.961 1.00 97.88 113 ALA A CA 1
ATOM 881 C C . ALA A 1 113 ? 9.490 3.258 -33.869 1.00 97.88 113 ALA A C 1
ATOM 883 O O . ALA A 1 113 ? 9.242 3.308 -35.074 1.00 97.88 113 ALA A O 1
ATOM 884 N N . ASN A 1 114 ? 10.503 3.933 -33.315 1.00 96.75 114 ASN A N 1
ATOM 885 C CA . ASN A 1 114 ? 11.473 4.733 -34.070 1.00 96.75 114 ASN A CA 1
ATOM 886 C C . ASN A 1 114 ? 12.488 3.874 -34.856 1.00 96.75 114 ASN A C 1
ATOM 888 O O . ASN A 1 114 ? 13.233 4.417 -35.667 1.00 96.75 114 ASN A O 1
ATOM 892 N N . LYS A 1 115 ? 12.503 2.546 -34.643 1.00 96.88 115 LYS A N 1
ATOM 893 C CA . LYS A 1 115 ? 13.454 1.567 -35.211 1.00 96.88 115 LYS A CA 1
ATOM 894 C C . LYS A 1 115 ? 14.922 1.804 -34.831 1.00 96.88 115 LYS A C 1
ATOM 896 O O . LYS A 1 115 ? 15.818 1.309 -35.508 1.00 96.88 115 LYS A O 1
ATOM 901 N N . ASP A 1 116 ? 15.159 2.523 -33.740 1.00 97.56 116 ASP A N 1
ATOM 902 C CA . ASP A 1 116 ? 16.494 2.759 -33.200 1.00 97.56 116 ASP A CA 1
ATOM 903 C C . ASP A 1 116 ? 16.949 1.515 -32.417 1.00 97.56 116 ASP A C 1
ATOM 905 O O . ASP A 1 116 ? 16.525 1.264 -31.287 1.00 97.56 116 ASP A O 1
ATOM 909 N N . VAL A 1 117 ? 17.737 0.662 -33.075 1.00 97.25 117 VAL A N 1
ATOM 910 C CA . VAL A 1 117 ? 18.196 -0.617 -32.509 1.00 97.25 117 VAL A CA 1
ATOM 911 C C . VAL A 1 117 ? 19.289 -0.395 -31.464 1.00 97.25 117 VAL A C 1
ATOM 913 O O . VAL A 1 117 ? 19.312 -1.098 -30.453 1.00 97.25 117 VAL A O 1
ATOM 916 N N . ASP A 1 118 ? 20.154 0.598 -31.671 1.00 97.81 118 ASP A N 1
ATOM 917 C CA . ASP A 1 118 ? 21.299 0.859 -30.802 1.00 97.81 118 ASP A CA 1
ATOM 918 C C . ASP A 1 118 ? 20.853 1.471 -29.468 1.00 97.81 118 ASP A C 1
ATOM 920 O O . ASP A 1 118 ? 21.230 0.954 -28.416 1.00 97.81 118 ASP A O 1
ATOM 924 N N . ALA A 1 119 ? 19.947 2.457 -29.472 1.00 97.62 119 ALA A N 1
ATOM 925 C CA . ALA A 1 119 ? 19.375 2.992 -28.231 1.00 97.62 119 ALA A CA 1
ATOM 926 C C . ALA A 1 119 ? 18.478 1.971 -27.502 1.00 97.62 119 ALA A C 1
ATOM 928 O O . ALA A 1 119 ? 18.352 2.009 -26.275 1.00 97.62 119 ALA A O 1
ATOM 929 N N . LEU A 1 120 ? 17.851 1.031 -28.226 1.00 97.88 120 LEU A N 1
ATOM 930 C CA . LEU A 1 120 ? 17.085 -0.057 -27.606 1.00 97.88 120 LEU A CA 1
ATOM 931 C C . LEU A 1 120 ? 18.013 -1.060 -26.909 1.00 97.88 120 LEU A C 1
ATOM 933 O O . LEU A 1 120 ? 17.689 -1.538 -25.818 1.00 97.88 120 LEU A O 1
ATOM 937 N N . LYS A 1 121 ? 19.168 -1.347 -27.517 1.00 97.50 121 LYS A N 1
ATOM 938 C CA . LYS A 1 121 ? 20.221 -2.166 -26.918 1.00 97.50 121 LYS A CA 1
ATOM 939 C C . LYS A 1 121 ? 20.840 -1.466 -25.706 1.00 97.50 121 LYS A C 1
ATOM 941 O O . LYS A 1 121 ? 20.882 -2.070 -24.642 1.00 97.50 121 LYS A O 1
ATOM 946 N N . GLU A 1 122 ? 21.227 -0.195 -25.819 1.00 97.81 122 GLU A N 1
ATOM 947 C CA . GLU A 1 122 ? 21.779 0.592 -24.705 1.00 97.81 122 GLU A CA 1
ATOM 948 C C . GLU A 1 122 ? 20.818 0.630 -23.505 1.00 97.81 122 GLU A C 1
ATOM 950 O O . GLU A 1 122 ? 21.236 0.420 -22.365 1.00 97.81 122 GLU A O 1
ATOM 955 N N . LEU A 1 123 ? 19.513 0.813 -23.749 1.00 97.06 123 LEU A N 1
ATOM 956 C CA . LEU A 1 123 ? 18.487 0.765 -22.703 1.00 97.06 123 LEU A CA 1
ATOM 957 C C . LEU A 1 123 ? 18.387 -0.618 -22.034 1.00 97.06 123 LEU A C 1
ATOM 959 O O . LEU A 1 123 ? 18.173 -0.692 -20.822 1.00 97.06 123 LEU A O 1
ATOM 963 N N . SER A 1 124 ? 18.529 -1.698 -22.807 1.00 96.94 124 SER A N 1
ATOM 964 C CA . SER A 1 124 ? 18.552 -3.072 -22.294 1.00 96.94 124 SER A CA 1
ATOM 965 C C . SER A 1 124 ? 19.790 -3.314 -21.431 1.00 96.94 124 SER A C 1
ATOM 967 O O . SER A 1 124 ? 19.659 -3.679 -20.263 1.00 96.94 124 SER A O 1
ATOM 969 N N . ASP A 1 125 ? 20.976 -3.055 -21.977 1.00 97.31 125 ASP A N 1
ATOM 970 C CA . ASP A 1 125 ? 22.263 -3.299 -21.323 1.00 97.31 125 ASP A CA 1
ATOM 971 C C . ASP A 1 125 ? 22.388 -2.465 -20.030 1.00 97.31 125 ASP A C 1
ATOM 973 O O . ASP A 1 125 ? 22.786 -2.987 -18.988 1.00 97.31 125 ASP A O 1
ATOM 977 N N . THR A 1 126 ? 21.931 -1.205 -20.046 1.00 97.19 126 THR A N 1
ATOM 978 C CA . THR A 1 126 ? 21.919 -0.312 -18.869 1.00 97.19 126 THR A CA 1
ATOM 979 C C . THR A 1 126 ? 21.015 -0.819 -17.743 1.00 97.19 126 THR A C 1
ATOM 981 O O . THR A 1 126 ? 21.399 -0.783 -16.573 1.00 97.19 126 THR A O 1
ATOM 984 N N . GLU A 1 127 ? 19.797 -1.273 -18.053 1.00 96.12 127 GLU A N 1
ATOM 985 C CA . GLU A 1 127 ? 18.861 -1.760 -17.029 1.00 96.12 127 GLU A CA 1
ATOM 986 C C . GLU A 1 127 ? 19.224 -3.172 -16.536 1.00 96.12 127 GLU A C 1
ATOM 988 O O . GLU A 1 127 ? 18.977 -3.483 -15.368 1.00 96.12 127 GLU A O 1
ATOM 993 N N . VAL A 1 128 ? 19.888 -3.992 -17.363 1.00 96.25 128 VAL A N 1
ATOM 994 C CA . VAL A 1 128 ? 20.519 -5.250 -16.929 1.00 96.25 128 VAL A CA 1
ATOM 995 C C . VAL A 1 128 ? 21.678 -4.973 -15.974 1.00 96.25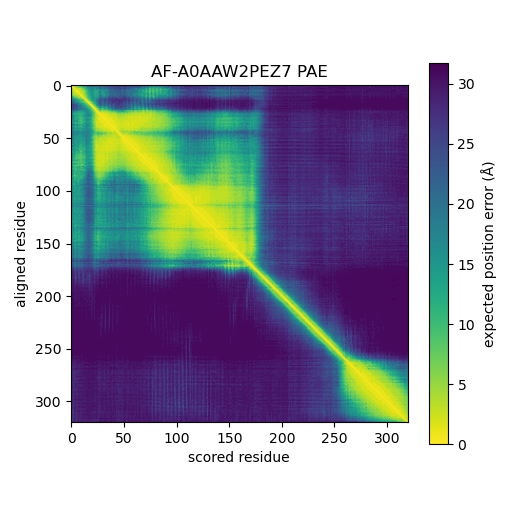 128 VAL A C 1
ATOM 997 O O . VAL A 1 128 ? 21.683 -5.532 -14.881 1.00 96.25 128 VAL A O 1
ATOM 1000 N N . GLU A 1 129 ? 22.615 -4.085 -16.312 1.00 97.88 129 GLU A N 1
ATOM 1001 C CA . GLU A 1 129 ? 23.758 -3.775 -15.440 1.00 97.88 129 GLU A CA 1
ATOM 1002 C C . GLU A 1 129 ? 23.302 -3.159 -14.108 1.00 97.88 129 GLU A C 1
ATOM 1004 O O . GLU A 1 129 ? 23.734 -3.567 -13.032 1.00 97.88 129 GLU A O 1
ATOM 1009 N N . LYS A 1 130 ? 22.318 -2.257 -14.150 1.00 95.50 130 LYS A N 1
ATOM 1010 C CA . LYS A 1 130 ? 21.646 -1.712 -12.961 1.00 95.50 130 LYS A CA 1
ATOM 1011 C C . LYS A 1 130 ? 20.964 -2.799 -12.118 1.00 95.50 130 LYS A C 1
ATOM 1013 O O . LYS A 1 130 ? 21.067 -2.759 -10.889 1.00 95.50 130 LYS A O 1
ATOM 1018 N N . PHE A 1 131 ? 20.290 -3.773 -12.739 1.00 95.75 131 PHE A N 1
ATOM 1019 C CA . PHE A 1 131 ? 19.725 -4.919 -12.019 1.00 95.75 131 PHE A CA 1
ATOM 1020 C C . PHE A 1 131 ? 20.823 -5.783 -11.396 1.00 95.75 131 PHE A C 1
ATOM 1022 O O . PHE A 1 131 ? 20.706 -6.127 -10.226 1.00 95.75 131 PHE A O 1
ATOM 1029 N N . MET A 1 132 ? 21.893 -6.103 -12.126 1.00 97.12 132 MET A N 1
ATOM 1030 C CA . MET A 1 132 ? 22.998 -6.939 -11.642 1.00 97.12 132 MET A CA 1
ATOM 1031 C C . MET A 1 132 ? 23.784 -6.251 -10.519 1.00 97.12 132 MET A C 1
ATOM 1033 O O . MET A 1 132 ? 24.116 -6.887 -9.518 1.00 97.12 132 MET A O 1
ATOM 1037 N N . SER A 1 133 ? 23.992 -4.939 -10.618 1.00 97.00 133 SER A N 1
ATOM 1038 C CA . SER A 1 133 ? 24.552 -4.099 -9.558 1.00 97.00 133 SER A CA 1
ATOM 1039 C C . SER A 1 133 ? 23.723 -4.180 -8.268 1.00 97.00 133 SER A C 1
ATOM 1041 O O . SER A 1 133 ? 24.277 -4.468 -7.203 1.00 97.00 133 SER A O 1
ATOM 1043 N N . LEU A 1 134 ? 22.396 -4.004 -8.341 1.00 95.50 134 LEU A N 1
ATOM 1044 C CA . LEU A 1 134 ? 21.495 -4.169 -7.187 1.00 95.50 134 LEU A CA 1
ATOM 1045 C C . LEU A 1 134 ? 21.448 -5.621 -6.690 1.00 95.50 134 LEU A C 1
ATOM 1047 O O . LEU A 1 134 ? 21.519 -5.866 -5.488 1.00 95.50 134 LEU A O 1
ATOM 1051 N N . TRP A 1 135 ? 21.374 -6.589 -7.604 1.00 95.50 135 TRP A N 1
ATOM 1052 C CA . TRP A 1 135 ? 21.316 -8.015 -7.294 1.00 95.50 135 TRP A CA 1
ATOM 1053 C C . TRP A 1 135 ? 22.565 -8.488 -6.560 1.00 95.50 135 TRP A C 1
ATOM 1055 O O . TRP A 1 135 ? 22.446 -9.278 -5.632 1.00 95.50 135 TRP A O 1
ATOM 1065 N N . ASN A 1 136 ? 23.750 -7.988 -6.906 1.00 95.88 136 ASN A N 1
ATOM 1066 C CA . ASN A 1 136 ? 24.993 -8.367 -6.241 1.00 95.88 136 ASN A CA 1
ATOM 1067 C C . ASN A 1 136 ? 25.196 -7.599 -4.922 1.00 95.88 136 ASN A C 1
ATOM 1069 O O . ASN A 1 136 ? 25.492 -8.216 -3.893 1.00 95.88 136 ASN A O 1
ATOM 1073 N N . SER A 1 137 ? 24.968 -6.281 -4.907 1.00 96.38 137 SER A N 1
ATOM 1074 C CA . SER A 1 137 ? 25.235 -5.440 -3.727 1.00 96.38 137 SER A CA 1
ATOM 1075 C C . SER A 1 137 ? 24.161 -5.520 -2.633 1.00 96.38 137 SER A C 1
ATOM 1077 O O . SER A 1 137 ? 24.507 -5.678 -1.461 1.00 96.38 137 SER A O 1
ATOM 1079 N N . ASP A 1 138 ? 22.870 -5.469 -2.975 1.00 96.12 138 ASP A N 1
ATOM 1080 C CA . ASP A 1 138 ? 21.793 -5.305 -1.994 1.00 96.12 138 ASP A CA 1
ATOM 1081 C C . ASP A 1 138 ? 21.067 -6.621 -1.653 1.00 96.12 138 ASP A C 1
ATOM 1083 O O . ASP A 1 138 ? 20.291 -7.196 -2.423 1.00 96.12 138 ASP A O 1
ATOM 1087 N N . LYS A 1 139 ? 21.277 -7.077 -0.413 1.00 96.31 139 LYS A N 1
ATOM 1088 C CA . LYS A 1 139 ? 20.602 -8.246 0.167 1.00 96.31 139 LYS A CA 1
ATOM 1089 C C . LYS A 1 139 ? 19.107 -8.005 0.433 1.00 96.31 139 LYS A C 1
ATOM 1091 O O . LYS A 1 139 ? 18.341 -8.970 0.412 1.00 96.31 139 LYS A O 1
ATOM 1096 N N . ALA A 1 140 ? 18.684 -6.766 0.691 1.00 93.69 140 ALA A N 1
ATOM 1097 C CA . ALA A 1 140 ? 17.275 -6.423 0.872 1.00 93.69 140 ALA A CA 1
ATOM 1098 C C . ALA A 1 140 ? 16.527 -6.492 -0.466 1.00 93.69 140 ALA A C 1
ATOM 1100 O O . ALA A 1 140 ? 15.497 -7.163 -0.532 1.00 93.69 140 ALA A O 1
ATOM 1101 N N . PHE A 1 141 ? 17.087 -5.914 -1.536 1.00 93.12 141 PHE A N 1
ATOM 1102 C CA . PHE A 1 141 ? 16.592 -6.073 -2.907 1.00 93.12 141 PHE A CA 1
ATOM 1103 C C . PHE A 1 141 ? 16.459 -7.545 -3.317 1.00 93.12 141 PHE A C 1
ATOM 1105 O O . PHE A 1 141 ? 15.370 -7.952 -3.727 1.00 93.12 141 PHE A O 1
ATOM 1112 N N . ARG A 1 142 ? 17.507 -8.372 -3.137 1.00 94.00 142 ARG A N 1
ATOM 1113 C CA . ARG A 1 142 ? 17.428 -9.826 -3.402 1.00 94.00 142 ARG A CA 1
ATOM 1114 C C . ARG A 1 142 ? 16.261 -10.479 -2.655 1.00 94.00 142 ARG A C 1
ATOM 1116 O O . ARG A 1 142 ? 15.409 -11.114 -3.271 1.00 94.00 142 ARG A O 1
ATOM 1123 N N . GLY A 1 143 ? 16.185 -10.271 -1.339 1.00 92.88 143 GLY A N 1
ATOM 1124 C CA . GLY A 1 143 ? 15.164 -10.889 -0.489 1.00 92.88 143 GLY A CA 1
ATOM 1125 C C . GLY A 1 143 ? 13.731 -10.403 -0.749 1.00 92.88 143 GLY A C 1
ATOM 1126 O O . GLY A 1 143 ? 12.787 -11.160 -0.526 1.00 92.88 143 GLY A O 1
ATOM 1127 N N . ASP A 1 144 ? 13.540 -9.168 -1.215 1.00 91.50 144 ASP A N 1
ATOM 1128 C CA . ASP A 1 144 ? 12.244 -8.640 -1.665 1.00 91.50 144 ASP A CA 1
ATOM 1129 C C . ASP A 1 144 ? 11.854 -9.194 -3.046 1.00 91.50 144 ASP A C 1
ATOM 1131 O O . ASP A 1 144 ? 10.716 -9.630 -3.241 1.00 91.50 144 ASP A O 1
ATOM 1135 N N . TYR A 1 145 ? 12.802 -9.255 -3.986 1.00 91.12 145 TYR A N 1
ATOM 1136 C CA . TYR A 1 145 ? 12.597 -9.848 -5.307 1.00 91.12 145 TYR A CA 1
ATOM 1137 C C . TYR A 1 145 ? 12.209 -11.329 -5.205 1.00 91.12 145 TYR A C 1
ATOM 1139 O O . TYR A 1 145 ? 11.177 -11.723 -5.751 1.00 91.12 145 TYR A O 1
ATOM 1147 N N . GLU A 1 146 ? 12.968 -12.124 -4.440 1.00 90.69 146 GLU A N 1
ATOM 1148 C CA . GLU A 1 146 ? 12.665 -13.530 -4.144 1.00 90.69 146 GLU A CA 1
ATOM 1149 C C . GLU A 1 146 ? 11.237 -13.693 -3.604 1.00 90.69 146 GLU A C 1
ATOM 1151 O O . GLU A 1 146 ? 10.443 -14.444 -4.171 1.00 90.69 146 GLU A O 1
ATOM 1156 N N . LYS A 1 147 ? 10.869 -12.945 -2.553 1.00 91.31 147 LYS A N 1
ATOM 1157 C CA . LYS A 1 147 ? 9.520 -12.997 -1.959 1.00 91.31 147 LYS A CA 1
ATOM 1158 C C . LYS A 1 147 ? 8.426 -12.653 -2.968 1.00 91.31 147 LYS A C 1
ATOM 1160 O O . LYS A 1 147 ? 7.408 -13.343 -3.006 1.00 91.31 147 LYS A O 1
ATOM 1165 N N . ARG A 1 148 ? 8.632 -11.624 -3.799 1.00 88.69 148 ARG A N 1
ATOM 1166 C CA . ARG A 1 148 ? 7.661 -11.193 -4.818 1.00 88.69 148 ARG A CA 1
ATOM 1167 C C . ARG A 1 148 ? 7.417 -12.275 -5.875 1.00 88.69 148 ARG A C 1
ATOM 1169 O O . ARG A 1 148 ? 6.283 -12.411 -6.330 1.00 88.69 148 ARG A O 1
ATOM 1176 N N . ILE A 1 149 ? 8.430 -13.065 -6.247 1.00 90.31 149 ILE A N 1
ATOM 1177 C CA . ILE A 1 149 ? 8.258 -14.137 -7.241 1.00 90.31 149 ILE A CA 1
ATOM 1178 C C . ILE A 1 149 ? 7.670 -15.438 -6.669 1.00 90.31 149 ILE A C 1
ATOM 1180 O O . ILE A 1 149 ? 7.059 -16.174 -7.443 1.00 90.31 149 ILE A O 1
ATOM 1184 N N . LEU A 1 150 ? 7.766 -15.717 -5.357 1.00 90.81 150 LEU A N 1
ATOM 1185 C CA . LEU A 1 150 ? 7.299 -16.987 -4.758 1.00 90.81 150 LEU A CA 1
ATOM 1186 C C . LEU A 1 150 ? 5.846 -17.338 -5.114 1.00 90.81 150 LEU A C 1
ATOM 1188 O O . LEU A 1 150 ? 5.582 -18.465 -5.519 1.00 90.81 150 LEU A O 1
ATOM 1192 N N . SER A 1 151 ? 4.913 -16.384 -5.020 1.00 90.00 151 SER A N 1
ATOM 1193 C CA . SER A 1 151 ? 3.501 -16.616 -5.374 1.00 90.00 151 SER A CA 1
ATOM 1194 C C . SER A 1 151 ? 3.331 -16.981 -6.857 1.00 90.00 151 SER A C 1
ATOM 1196 O O . SER A 1 151 ? 2.571 -17.884 -7.201 1.00 90.00 151 SER A O 1
ATOM 1198 N N . SER A 1 152 ? 4.094 -16.336 -7.745 1.00 89.69 152 SER A N 1
ATOM 1199 C CA . SER A 1 152 ? 4.077 -16.631 -9.180 1.00 89.69 152 SER A CA 1
ATOM 1200 C C . SER A 1 152 ? 4.724 -17.978 -9.518 1.00 89.69 152 SER A C 1
ATOM 1202 O O . SER A 1 152 ? 4.298 -18.630 -10.471 1.00 89.69 152 SER A O 1
ATOM 1204 N N . LEU A 1 153 ? 5.751 -18.399 -8.775 1.00 91.69 153 LEU A N 1
ATOM 1205 C CA . LEU A 1 153 ? 6.337 -19.736 -8.898 1.00 91.69 153 LEU A CA 1
ATOM 1206 C C . LEU A 1 153 ? 5.340 -20.802 -8.430 1.00 91.69 153 LEU A C 1
ATOM 1208 O O . LEU A 1 153 ? 5.095 -21.765 -9.154 1.00 91.69 153 LEU A O 1
ATOM 1212 N N . ASP A 1 154 ? 4.693 -20.589 -7.283 1.00 90.19 154 ASP A N 1
ATOM 1213 C CA . ASP A 1 154 ? 3.782 -21.567 -6.692 1.00 90.19 154 ASP A CA 1
ATOM 1214 C C . ASP A 1 154 ? 2.526 -21.814 -7.540 1.00 90.19 154 ASP A C 1
ATOM 1216 O O . ASP A 1 154 ? 2.187 -22.967 -7.807 1.00 90.19 154 ASP A O 1
ATOM 1220 N N . MET A 1 155 ? 1.909 -20.749 -8.073 1.00 89.75 155 MET A N 1
ATOM 1221 C CA . MET A 1 155 ? 0.794 -20.854 -9.032 1.00 89.75 155 MET A CA 1
ATOM 1222 C C . MET A 1 155 ? 1.165 -21.622 -10.310 1.00 89.75 155 MET A C 1
ATOM 1224 O O . MET A 1 155 ? 0.296 -22.209 -10.951 1.00 89.75 155 MET A O 1
ATOM 1228 N N . ARG A 1 156 ? 2.449 -21.628 -10.691 1.00 92.44 156 ARG A N 1
ATOM 1229 C CA . ARG A 1 156 ?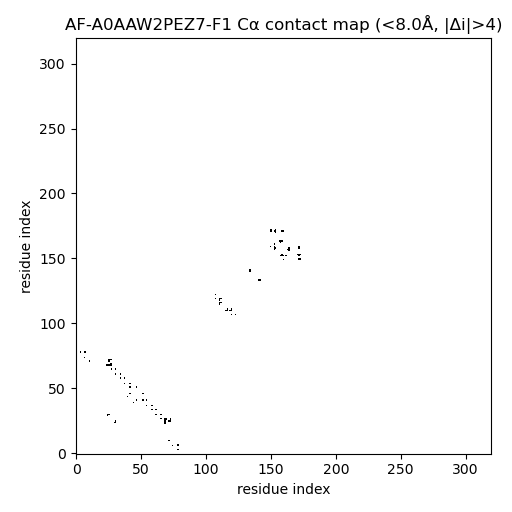 2.981 -22.380 -11.840 1.00 92.44 156 ARG A CA 1
ATOM 1230 C C . ARG A 1 156 ? 3.516 -23.766 -11.457 1.00 92.44 156 ARG A C 1
ATOM 1232 O O . ARG A 1 156 ? 4.077 -24.441 -12.312 1.00 92.44 156 ARG A O 1
ATOM 1239 N N . GLN A 1 157 ? 3.341 -24.188 -10.201 1.00 89.31 157 GLN A N 1
ATOM 1240 C CA . GLN A 1 157 ? 3.880 -25.435 -9.643 1.00 89.31 157 GLN A CA 1
ATOM 1241 C C . GLN A 1 157 ? 5.402 -25.555 -9.837 1.00 89.31 157 GLN A C 1
ATOM 1243 O O . GLN A 1 157 ? 5.933 -26.625 -10.132 1.00 89.31 157 GLN A O 1
ATOM 1248 N N . LEU A 1 158 ? 6.109 -24.435 -9.672 1.00 90.94 158 LEU A N 1
ATOM 1249 C CA . LEU A 1 158 ? 7.565 -24.364 -9.710 1.00 90.94 158 LEU A CA 1
ATOM 1250 C C . LEU A 1 158 ? 8.126 -24.258 -8.290 1.00 90.94 158 LEU A C 1
ATOM 1252 O O . LEU A 1 158 ? 7.561 -23.580 -7.430 1.00 90.94 158 LEU A O 1
ATOM 1256 N N . SER A 1 159 ? 9.263 -24.904 -8.060 1.00 88.81 159 SER A N 1
ATOM 1257 C CA . SER A 1 159 ? 10.085 -24.754 -6.859 1.00 88.81 159 SER A CA 1
ATOM 1258 C C . SER A 1 159 ? 10.914 -23.459 -6.926 1.00 88.81 159 SER A C 1
ATOM 1260 O O . SER A 1 159 ? 10.943 -22.777 -7.951 1.00 88.81 159 SER A O 1
ATOM 1262 N N . LYS A 1 160 ? 11.596 -23.081 -5.831 1.00 86.50 160 LYS A N 1
ATOM 1263 C CA . LYS A 1 160 ? 12.341 -21.799 -5.744 1.00 86.50 160 LYS A CA 1
ATOM 1264 C C . LYS A 1 160 ? 13.395 -21.610 -6.846 1.00 86.50 160 LYS A C 1
ATOM 1266 O O . LYS A 1 160 ? 13.630 -20.488 -7.269 1.00 86.50 160 LYS A O 1
ATOM 1271 N N . ASP A 1 161 ? 13.967 -22.715 -7.320 1.00 84.69 161 ASP A N 1
ATOM 1272 C CA . ASP A 1 161 ? 14.947 -22.808 -8.414 1.00 84.69 161 ASP A CA 1
ATOM 1273 C C . ASP A 1 161 ? 14.304 -22.754 -9.825 1.00 84.69 161 ASP A C 1
ATOM 1275 O O . ASP A 1 161 ? 14.923 -23.093 -10.826 1.00 84.69 161 ASP A O 1
ATOM 1279 N N . GLY A 1 162 ? 13.009 -22.428 -9.934 1.00 85.56 162 GLY A N 1
ATOM 1280 C CA . GLY A 1 162 ? 12.274 -22.362 -11.207 1.00 85.56 162 GLY A CA 1
ATOM 1281 C C . GLY A 1 162 ? 11.971 -23.715 -11.870 1.00 85.56 162 GLY A C 1
ATOM 1282 O O . GLY A 1 162 ? 11.276 -23.755 -12.883 1.00 85.56 162 GLY A O 1
ATOM 1283 N N . ARG A 1 163 ? 12.454 -24.825 -11.302 1.00 89.88 163 ARG A N 1
ATOM 1284 C CA . ARG A 1 163 ? 12.191 -26.206 -11.748 1.00 89.88 163 ARG A CA 1
ATOM 1285 C C . 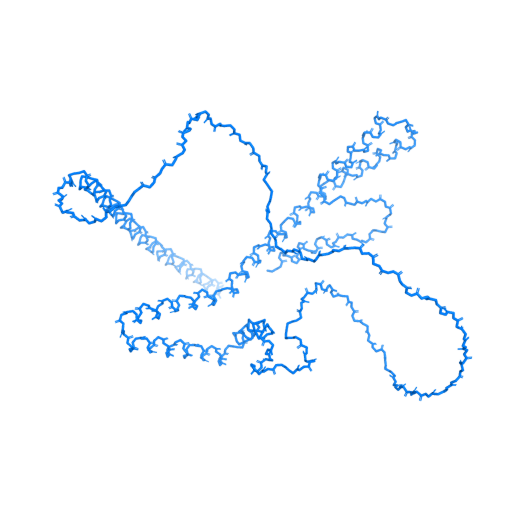ARG A 1 163 ? 10.779 -26.650 -11.359 1.00 89.88 163 ARG A C 1
ATOM 1287 O O . ARG A 1 163 ? 10.242 -26.164 -10.368 1.00 89.88 163 ARG A O 1
ATOM 1294 N N . LEU A 1 164 ? 10.195 -27.597 -12.098 1.00 88.75 164 LEU A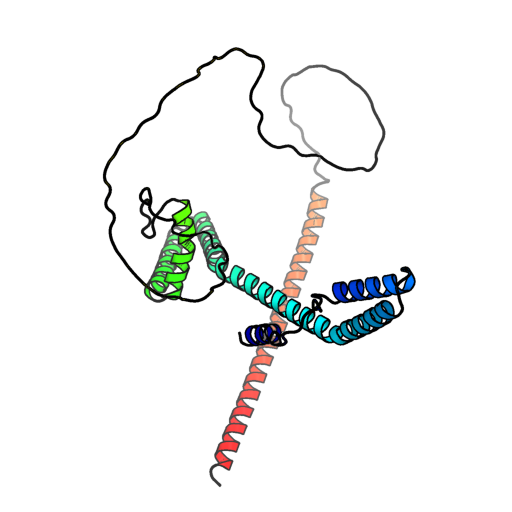 N 1
ATOM 1295 C CA . LEU A 1 164 ? 8.913 -28.221 -11.736 1.00 88.75 164 LEU A CA 1
ATOM 1296 C C . LEU A 1 164 ? 8.976 -28.846 -10.331 1.00 88.75 164 LEU A C 1
ATOM 1298 O O . LEU A 1 164 ? 9.936 -29.545 -10.004 1.00 88.75 164 LEU A O 1
ATOM 1302 N N . ARG A 1 165 ? 7.948 -28.578 -9.520 1.00 89.31 165 ARG A N 1
ATOM 1303 C CA . ARG A 1 165 ? 7.773 -29.088 -8.153 1.00 89.31 165 ARG A CA 1
ATOM 1304 C C . ARG A 1 165 ? 7.385 -30.572 -8.186 1.00 89.31 165 ARG A C 1
ATOM 1306 O O . ARG A 1 165 ? 6.519 -30.961 -8.970 1.00 89.31 165 ARG A O 1
ATOM 1313 N N . ASN A 1 166 ? 8.008 -31.408 -7.351 1.00 84.31 166 ASN A N 1
ATOM 1314 C CA . ASN A 1 166 ? 7.714 -32.848 -7.360 1.00 84.31 166 ASN A CA 1
ATOM 1315 C C . ASN A 1 166 ? 6.315 -33.147 -6.775 1.00 84.31 166 ASN A C 1
ATOM 1317 O O . ASN A 1 166 ? 5.871 -32.446 -5.858 1.00 84.31 166 ASN A O 1
ATOM 1321 N N . PRO A 1 167 ? 5.620 -34.211 -7.229 1.00 78.69 167 PRO A N 1
ATOM 1322 C CA . PRO A 1 167 ? 4.353 -34.636 -6.635 1.00 78.69 167 PRO A CA 1
ATOM 1323 C C . PRO A 1 167 ? 4.495 -34.907 -5.127 1.00 78.69 167 PRO A C 1
ATOM 1325 O O . PRO A 1 167 ? 5.215 -35.811 -4.714 1.00 78.69 167 PRO A O 1
ATOM 1328 N N . GLY A 1 168 ? 3.805 -34.111 -4.304 1.00 76.00 168 GLY A N 1
ATOM 1329 C CA . GLY A 1 168 ? 3.857 -34.186 -2.836 1.00 76.00 168 GLY A CA 1
ATOM 1330 C C . GLY A 1 168 ? 4.740 -33.134 -2.146 1.00 76.00 168 GLY A C 1
ATOM 1331 O O . GLY A 1 168 ? 4.653 -32.986 -0.927 1.00 76.00 168 GLY A O 1
ATOM 1332 N N . GLU A 1 169 ? 5.538 -32.351 -2.879 1.00 77.44 169 GLU A N 1
ATOM 1333 C CA . GLU A 1 169 ? 6.256 -31.204 -2.303 1.00 77.44 169 GLU A CA 1
ATOM 1334 C C . GLU A 1 169 ? 5.288 -30.077 -1.905 1.00 77.44 169 GLU A C 1
ATOM 1336 O O . GLU A 1 169 ? 4.363 -29.725 -2.645 1.00 77.44 169 GLU A O 1
ATOM 1341 N N . LYS A 1 170 ? 5.512 -29.484 -0.724 1.00 79.25 170 LYS A N 1
ATOM 1342 C CA . LYS A 1 170 ? 4.640 -28.448 -0.146 1.00 79.25 170 LYS A CA 1
ATOM 1343 C C . LYS A 1 170 ? 4.647 -27.149 -0.981 1.00 79.25 170 LYS A C 1
ATOM 1345 O O . LYS A 1 170 ? 5.681 -26.822 -1.562 1.00 79.25 170 LYS A O 1
ATOM 1350 N N . PRO A 1 171 ? 3.536 -26.384 -1.004 1.00 79.31 171 PRO A N 1
ATOM 1351 C CA . PRO A 1 171 ? 3.488 -25.051 -1.609 1.00 79.31 171 PRO A CA 1
ATOM 1352 C C . PRO A 1 171 ? 4.577 -24.102 -1.090 1.00 79.31 171 PRO A C 1
ATOM 1354 O O . PRO A 1 171 ? 4.918 -24.131 0.097 1.00 79.31 171 PRO A O 1
ATOM 1357 N N . LEU A 1 172 ? 5.094 -23.233 -1.965 1.00 79.56 172 LEU A N 1
ATOM 1358 C CA . LEU A 1 172 ? 6.082 -22.206 -1.599 1.00 79.56 172 LEU A CA 1
ATOM 1359 C C . LEU A 1 172 ? 5.474 -21.054 -0.791 1.00 79.56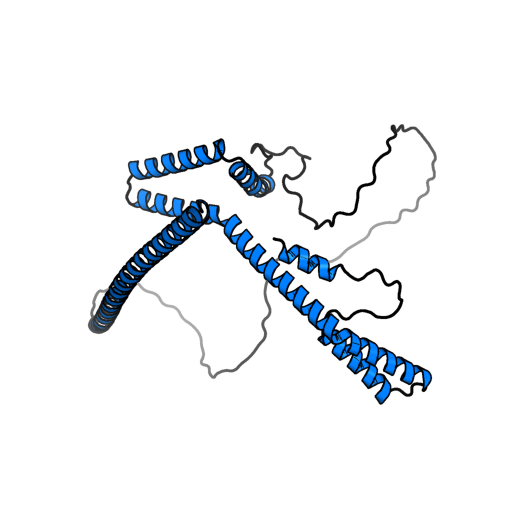 172 LEU A C 1
ATOM 1361 O O . LEU A 1 172 ? 6.199 -20.367 -0.069 1.00 79.56 172 LEU A O 1
ATOM 1365 N N . VAL A 1 173 ? 4.164 -20.845 -0.924 1.00 78.00 173 VAL A N 1
ATOM 1366 C CA . VAL A 1 173 ? 3.372 -19.895 -0.143 1.00 78.00 173 VAL A CA 1
ATOM 1367 C C . VAL A 1 173 ? 2.253 -20.690 0.520 1.00 78.00 173 VAL A C 1
ATOM 1369 O O . VAL A 1 173 ? 1.430 -21.294 -0.162 1.00 78.00 173 VAL A O 1
ATOM 1372 N N . GLN A 1 174 ? 2.226 -20.713 1.850 1.00 67.38 174 GLN A N 1
ATOM 1373 C CA . GLN A 1 174 ? 1.058 -21.204 2.583 1.00 67.38 174 GLN A CA 1
ATOM 1374 C C . GLN A 1 174 ? 0.059 -20.046 2.722 1.00 67.38 174 GLN A C 1
ATOM 1376 O O . GLN A 1 174 ? 0.498 -18.907 2.895 1.00 67.38 174 GLN A O 1
ATOM 1381 N N . PRO A 1 175 ? -1.260 -20.290 2.633 1.00 53.34 175 PRO A N 1
ATOM 1382 C CA . PRO A 1 175 ? -2.242 -19.252 2.918 1.00 53.34 175 PRO A CA 1
ATOM 1383 C C . PRO A 1 175 ? -2.111 -18.843 4.389 1.00 53.34 175 PRO A C 1
ATOM 1385 O O . PRO A 1 175 ? -2.240 -19.686 5.276 1.00 53.34 175 PRO A O 1
ATOM 1388 N N . GLU A 1 176 ? -1.835 -17.565 4.652 1.00 42.78 176 GLU A N 1
ATOM 1389 C CA . GLU A 1 176 ? -1.683 -17.066 6.021 1.00 42.78 176 GLU A CA 1
ATOM 1390 C C . GLU A 1 176 ? -3.042 -17.027 6.732 1.00 42.78 176 GLU A C 1
ATOM 1392 O O . GLU A 1 176 ? -3.776 -16.040 6.686 1.00 42.78 176 GLU A O 1
ATOM 1397 N N . THR A 1 177 ? -3.368 -18.108 7.443 1.00 28.70 177 THR A N 1
ATOM 1398 C CA . THR A 1 177 ? -4.263 -18.017 8.597 1.00 28.70 177 THR A CA 1
ATOM 1399 C C . THR A 1 177 ? -3.602 -17.109 9.626 1.00 28.70 177 THR A C 1
ATOM 1401 O O . THR A 1 177 ? -2.449 -17.337 9.993 1.00 28.70 177 THR A O 1
ATOM 1404 N N . SER A 1 178 ? -4.317 -16.092 10.104 1.00 39.28 178 SER A N 1
ATOM 1405 C CA . SER A 1 178 ? -3.812 -15.099 11.056 1.00 39.28 178 SER A CA 1
ATOM 1406 C C . SER A 1 178 ? -3.626 -15.692 12.460 1.00 39.28 178 SER A C 1
ATOM 1408 O O . SER A 1 178 ? -4.414 -15.437 13.372 1.00 39.28 178 SER A O 1
ATOM 1410 N N . THR A 1 179 ? -2.599 -16.522 12.634 1.00 27.12 179 THR A N 1
ATOM 1411 C CA . THR A 1 179 ? -2.291 -17.192 13.898 1.00 27.12 179 THR A CA 1
ATOM 1412 C C . THR A 1 179 ? -1.641 -16.212 14.869 1.00 27.12 179 THR A C 1
ATOM 1414 O O . THR A 1 179 ? -0.450 -15.913 14.784 1.00 27.12 179 THR A O 1
ATOM 1417 N N . THR A 1 180 ? -2.427 -15.731 15.830 1.00 29.50 180 THR A N 1
ATOM 1418 C CA . THR A 1 180 ? -1.910 -15.108 17.051 1.00 29.50 180 THR A CA 1
ATOM 1419 C C . THR A 1 180 ? -0.957 -16.068 17.756 1.00 29.50 180 THR A C 1
ATOM 1421 O O . THR A 1 180 ? -1.328 -17.203 18.051 1.00 29.50 180 THR A O 1
ATOM 1424 N N . SER A 1 181 ? 0.265 -15.619 18.036 1.00 33.91 181 SER A N 1
ATOM 1425 C CA . SER A 1 181 ? 1.275 -16.417 18.729 1.00 33.91 181 SER A CA 1
ATOM 1426 C C . SER A 1 181 ? 0.923 -16.596 20.209 1.00 33.91 181 SER A C 1
ATOM 1428 O O . SER A 1 181 ? 1.111 -15.669 21.001 1.00 33.91 181 SER A O 1
ATOM 1430 N N . GLU A 1 182 ? 0.461 -17.787 20.582 1.00 35.53 182 GLU A N 1
ATOM 1431 C CA . GLU A 1 182 ? 0.496 -18.270 21.966 1.00 35.53 182 GLU A CA 1
ATOM 1432 C C . GLU A 1 182 ? 1.751 -19.135 22.194 1.00 35.53 182 GLU A C 1
ATOM 1434 O O . GLU A 1 182 ? 2.408 -19.559 21.240 1.00 35.53 182 GLU A O 1
ATOM 1439 N N . ALA A 1 183 ? 2.170 -19.274 23.452 1.00 32.91 183 ALA A N 1
ATOM 1440 C CA . ALA A 1 183 ? 3.570 -19.501 23.789 1.00 32.91 183 ALA A CA 1
ATOM 1441 C C . ALA A 1 183 ? 4.046 -20.966 23.781 1.00 32.91 183 ALA A C 1
ATOM 1443 O O . ALA A 1 183 ? 3.322 -21.918 24.059 1.00 32.91 183 ALA A O 1
ATOM 1444 N N . GLU A 1 184 ? 5.345 -21.074 23.519 1.00 34.44 184 GLU A N 1
ATOM 1445 C CA . GLU A 1 184 ? 6.245 -22.210 23.693 1.00 34.44 184 GLU A CA 1
ATOM 1446 C C . GLU A 1 184 ? 5.983 -23.096 24.933 1.00 34.44 184 GLU A C 1
ATOM 1448 O O . GLU A 1 184 ? 6.093 -22.649 26.073 1.00 34.44 184 GLU A O 1
ATOM 1453 N N . VAL A 1 185 ? 5.778 -24.400 24.701 1.00 34.06 185 VAL A N 1
ATOM 1454 C CA . VAL A 1 185 ? 6.055 -25.485 25.664 1.00 34.06 185 VAL A CA 1
ATOM 1455 C C . VAL A 1 185 ? 6.794 -26.604 24.919 1.00 34.06 185 VAL A C 1
ATOM 1457 O O . VAL A 1 185 ? 6.497 -26.891 23.760 1.00 34.06 185 VAL A O 1
ATOM 1460 N N . VAL A 1 186 ? 7.807 -27.207 25.552 1.00 31.61 186 VAL A N 1
ATOM 1461 C CA . VAL A 1 186 ? 8.876 -27.957 24.865 1.00 31.61 186 VAL A CA 1
ATOM 1462 C C . VAL A 1 186 ? 9.078 -29.363 25.448 1.00 31.61 186 VAL A C 1
ATOM 1464 O O . VAL A 1 186 ? 9.225 -29.503 26.659 1.00 31.61 186 VAL A O 1
ATOM 1467 N N . LYS A 1 187 ? 9.248 -30.362 24.555 1.00 31.67 187 LYS A N 1
ATOM 1468 C CA . LYS A 1 187 ? 9.602 -31.787 24.822 1.00 31.67 187 LYS A CA 1
ATOM 1469 C C . LYS A 1 187 ? 8.466 -32.591 25.504 1.00 31.67 187 LYS A C 1
ATOM 1471 O O . LYS A 1 187 ? 7.567 -32.019 26.098 1.00 31.67 187 LYS A O 1
ATOM 1476 N N . THR A 1 188 ? 8.390 -33.921 25.390 1.00 24.67 188 THR A N 1
ATOM 1477 C CA . THR A 1 188 ? 9.445 -34.946 25.212 1.00 24.67 188 THR A CA 1
ATOM 1478 C C . THR A 1 188 ? 9.179 -35.954 24.078 1.00 24.67 188 THR A C 1
ATOM 1480 O O . THR A 1 188 ? 8.206 -35.858 23.338 1.00 24.67 188 THR A O 1
ATOM 1483 N N . SER A 1 189 ? 10.118 -36.888 23.894 1.00 26.80 189 SER A N 1
ATOM 1484 C CA . SER A 1 189 ? 10.206 -37.849 22.788 1.00 26.80 189 SER A CA 1
ATOM 1485 C C . SER A 1 189 ? 10.115 -39.305 23.262 1.00 26.80 189 SER A C 1
ATOM 1487 O O . SER A 1 189 ? 10.803 -39.664 24.216 1.00 26.80 189 SER A O 1
ATOM 1489 N N . ALA A 1 190 ? 9.415 -40.167 22.520 1.00 27.48 190 ALA A N 1
ATOM 1490 C CA . ALA A 1 190 ? 9.584 -41.625 22.572 1.00 27.48 190 ALA A CA 1
ATOM 1491 C C . ALA A 1 190 ? 9.266 -42.265 21.203 1.00 27.48 190 ALA A C 1
ATOM 1493 O O . ALA A 1 190 ? 8.806 -41.589 20.283 1.00 27.48 190 ALA A O 1
ATOM 1494 N N . LYS A 1 191 ? 9.594 -43.551 21.039 1.00 26.42 191 LYS A N 1
ATOM 1495 C CA . LYS A 1 191 ? 9.832 -44.216 19.746 1.00 26.42 191 LYS A CA 1
ATOM 1496 C C . LYS A 1 191 ? 8.901 -45.429 19.542 1.00 26.42 191 LYS A C 1
ATOM 1498 O O . LYS A 1 191 ? 8.439 -46.006 20.514 1.00 26.42 191 LYS A O 1
ATOM 1503 N N . GLN A 1 192 ? 8.791 -45.869 18.282 1.00 25.72 192 GLN A N 1
ATOM 1504 C CA . GLN A 1 192 ? 8.420 -47.226 17.826 1.00 25.72 192 GLN A CA 1
ATOM 1505 C C . GLN A 1 192 ? 6.949 -47.699 17.885 1.00 25.72 192 GLN A C 1
ATOM 1507 O O . GLN A 1 192 ? 6.338 -47.855 18.933 1.00 25.72 192 GLN A O 1
ATOM 1512 N N . THR A 1 193 ? 6.458 -48.093 16.704 1.00 25.58 193 THR A N 1
ATOM 1513 C CA . THR A 1 193 ? 5.487 -49.185 16.498 1.00 25.58 193 THR A CA 1
ATOM 1514 C C . THR A 1 193 ? 6.148 -50.552 16.738 1.00 25.58 193 THR A C 1
ATOM 1516 O O . THR A 1 193 ? 7.369 -50.665 16.577 1.00 25.58 193 THR A O 1
ATOM 1519 N N . PRO A 1 194 ? 5.363 -51.614 16.982 1.00 31.47 194 PRO A N 1
ATOM 1520 C CA . PRO A 1 194 ? 5.128 -52.572 15.887 1.00 31.47 194 PRO A CA 1
ATOM 1521 C C . PRO A 1 194 ? 3.653 -53.008 15.735 1.00 31.47 194 PRO A C 1
ATOM 1523 O O . PRO A 1 194 ? 2.800 -52.664 16.547 1.00 31.47 194 PRO A O 1
ATOM 1526 N N . LYS A 1 195 ? 3.357 -53.761 14.664 1.00 29.62 195 LYS A N 1
ATOM 1527 C CA . LYS A 1 195 ? 2.096 -54.505 14.461 1.00 29.62 195 LYS A CA 1
ATOM 1528 C C . LYS A 1 195 ? 2.316 -55.979 14.810 1.00 29.62 195 LYS A C 1
ATOM 1530 O O . LYS A 1 195 ? 3.389 -56.465 14.478 1.00 29.62 195 LYS A O 1
ATOM 1535 N N . GLU A 1 196 ? 1.276 -56.691 15.253 1.00 23.89 196 GLU A N 1
ATOM 1536 C CA . GLU A 1 196 ? 0.925 -58.027 14.727 1.00 23.89 196 GLU A CA 1
ATOM 1537 C C . GLU A 1 196 ? -0.503 -58.478 15.130 1.00 23.89 196 GLU A C 1
ATOM 1539 O O . GLU A 1 196 ? -0.995 -58.100 16.185 1.00 23.89 196 GLU A O 1
ATOM 1544 N N . ASN A 1 197 ? -1.157 -59.210 14.213 1.00 23.61 197 ASN A N 1
ATOM 1545 C CA . ASN A 1 197 ? -1.986 -60.433 14.338 1.00 23.61 197 ASN A CA 1
ATOM 1546 C C . ASN A 1 197 ? -2.775 -60.775 15.641 1.00 23.61 197 ASN A C 1
ATOM 1548 O O . ASN A 1 197 ? -2.251 -60.629 16.735 1.00 23.61 197 ASN A O 1
ATOM 1552 N N . ALA A 1 198 ? -3.977 -61.393 15.616 1.00 29.92 198 ALA A N 1
ATOM 1553 C CA . ALA A 1 198 ? -4.964 -61.697 14.548 1.00 29.92 198 ALA A CA 1
ATOM 1554 C C . ALA A 1 198 ? -6.294 -62.284 15.138 1.00 29.92 198 ALA A C 1
ATOM 1556 O O . ALA A 1 198 ? -6.293 -62.696 16.290 1.00 29.92 198 ALA A O 1
ATOM 1557 N N . VAL A 1 199 ? -7.365 -62.411 14.316 1.00 25.03 199 VAL A N 1
ATOM 1558 C CA . VAL A 1 199 ? -8.598 -63.259 14.491 1.00 25.03 199 VAL A CA 1
ATOM 1559 C C . VAL A 1 199 ? -9.478 -62.975 15.738 1.00 25.03 199 VAL A C 1
ATOM 1561 O O . VAL A 1 199 ? -9.051 -63.115 16.872 1.00 25.03 199 VAL A O 1
ATOM 1564 N N . SER A 1 200 ? -10.766 -62.616 15.639 1.00 29.81 200 SER A N 1
ATOM 1565 C CA . SER A 1 200 ? -11.919 -63.398 15.117 1.00 29.81 200 SER A CA 1
ATOM 1566 C C . SER A 1 200 ? -13.123 -62.448 14.881 1.00 29.81 200 SER A C 1
ATOM 1568 O O . SER A 1 200 ? -13.232 -61.445 15.575 1.00 29.81 200 SER A O 1
ATOM 1570 N N . ALA A 1 201 ? -13.974 -62.547 13.849 1.00 27.39 201 ALA A N 1
ATOM 1571 C CA . ALA A 1 201 ? -14.802 -63.637 13.294 1.00 27.39 201 ALA A CA 1
ATOM 1572 C C . ALA A 1 201 ? -16.264 -63.636 13.814 1.00 27.39 201 ALA A C 1
ATOM 1574 O O . ALA A 1 201 ? -16.564 -64.202 14.860 1.00 27.39 201 ALA A O 1
ATOM 1575 N N . ALA A 1 202 ? -17.172 -63.048 13.023 1.00 27.94 202 ALA A N 1
ATOM 1576 C CA . ALA A 1 202 ? -18.626 -63.263 13.042 1.00 27.94 202 ALA A CA 1
ATOM 1577 C C . ALA A 1 202 ? -19.196 -62.968 11.633 1.00 27.94 202 ALA A C 1
ATOM 1579 O O . ALA A 1 202 ? -18.621 -62.165 10.898 1.00 27.94 202 ALA A O 1
ATOM 1580 N N . HIS A 1 203 ? -20.287 -63.633 11.246 1.00 29.05 203 HIS A N 1
ATOM 1581 C CA . HIS A 1 203 ? -20.937 -63.540 9.925 1.00 29.05 203 HIS A CA 1
ATOM 1582 C C . HIS A 1 203 ? -22.465 -63.383 10.110 1.00 29.05 203 HIS A C 1
ATOM 1584 O O . HIS A 1 203 ? -22.915 -63.223 11.242 1.00 29.05 203 HIS A O 1
ATOM 1590 N N . VAL A 1 204 ? -23.234 -63.537 9.022 1.00 26.52 204 VAL A N 1
ATOM 1591 C CA . VAL A 1 204 ? -24.711 -63.460 8.906 1.00 26.52 204 VAL A CA 1
ATOM 1592 C C . VAL A 1 204 ? -25.192 -62.001 8.782 1.00 26.52 204 VAL A C 1
ATOM 1594 O O . VAL A 1 204 ? -25.091 -61.247 9.741 1.00 26.52 204 VAL A O 1
ATOM 1597 N N . ASP A 1 205 ? -25.555 -61.447 7.617 1.00 22.67 205 ASP A N 1
ATOM 1598 C CA . ASP A 1 205 ? -26.337 -61.887 6.429 1.00 22.67 205 ASP A CA 1
ATOM 1599 C C . ASP A 1 205 ? -27.815 -61.449 6.479 1.00 22.67 205 ASP A C 1
ATOM 1601 O O . ASP A 1 205 ? -28.526 -61.757 7.431 1.00 22.67 205 ASP A O 1
ATOM 1605 N N . ALA A 1 206 ? -28.231 -60.720 5.433 1.00 26.48 206 ALA A N 1
ATOM 1606 C CA . ALA A 1 206 ? -29.610 -60.447 5.009 1.00 26.48 206 ALA A CA 1
ATOM 1607 C C . ALA A 1 206 ? -29.598 -59.571 3.731 1.00 26.48 206 ALA A C 1
ATOM 1609 O O . ALA A 1 206 ? -29.648 -58.341 3.804 1.00 26.48 206 ALA A O 1
ATOM 1610 N N . SER A 1 207 ? -29.534 -60.182 2.545 1.00 29.20 207 SER A N 1
ATOM 1611 C CA . SER A 1 207 ? -29.727 -59.464 1.271 1.00 29.20 207 SER A CA 1
ATOM 1612 C C . SER A 1 207 ? -31.214 -59.310 0.917 1.00 29.20 207 SER A C 1
ATOM 1614 O O . SER A 1 207 ? -31.996 -60.243 1.086 1.00 29.20 207 SER A O 1
ATOM 1616 N N . SER A 1 208 ? -31.607 -58.163 0.355 1.00 28.67 208 SER A N 1
ATOM 1617 C CA . SER A 1 208 ? -32.819 -58.028 -0.470 1.00 28.67 208 SER A CA 1
ATOM 1618 C C . SER A 1 208 ? -32.647 -56.892 -1.489 1.00 28.67 208 SER A C 1
ATOM 1620 O O . SER A 1 208 ? -31.744 -56.064 -1.371 1.00 28.67 208 SER A O 1
ATOM 1622 N N . GLU A 1 209 ? -33.421 -56.921 -2.574 1.00 26.11 209 GLU A N 1
ATOM 1623 C CA . GLU A 1 209 ? -32.909 -56.485 -3.877 1.00 26.11 209 GLU A CA 1
ATOM 1624 C C . GLU A 1 209 ? -33.503 -55.196 -4.476 1.00 26.11 209 GLU A C 1
ATOM 1626 O O . GLU A 1 209 ? -34.595 -54.749 -4.143 1.00 26.11 209 GLU A O 1
ATOM 1631 N N . GLN A 1 210 ? -32.777 -54.702 -5.487 1.00 25.70 210 GLN A N 1
ATOM 1632 C CA . GLN A 1 210 ? -33.134 -53.743 -6.545 1.00 25.70 210 GLN A CA 1
ATOM 1633 C C . GLN A 1 210 ? -34.608 -53.710 -7.010 1.00 25.70 210 GLN A C 1
ATOM 1635 O O . GLN A 1 210 ? -35.297 -54.727 -6.919 1.00 25.70 210 GLN A O 1
ATOM 1640 N N . LYS A 1 211 ? -34.946 -52.602 -7.714 1.00 23.86 211 LYS A N 1
ATOM 1641 C CA . LYS A 1 211 ? -35.973 -52.346 -8.776 1.00 23.86 211 LYS A CA 1
ATOM 1642 C C . LYS A 1 211 ? -36.770 -51.058 -8.419 1.00 23.86 211 LYS A C 1
ATOM 1644 O O . LYS A 1 211 ? -37.127 -50.888 -7.265 1.00 23.86 211 LYS A O 1
ATOM 1649 N N . VAL A 1 212 ? -37.077 -50.082 -9.293 1.00 23.11 212 VAL A N 1
ATOM 1650 C CA . VAL A 1 212 ? -36.858 -49.926 -10.753 1.00 23.11 212 VAL A CA 1
ATOM 1651 C C . VAL A 1 212 ? -36.462 -48.474 -11.174 1.00 23.11 212 VAL A C 1
ATOM 1653 O O . VAL A 1 212 ? -35.302 -48.116 -11.003 1.00 23.11 212 VAL A O 1
ATOM 1656 N N . GLN A 1 213 ? -37.348 -47.651 -11.768 1.00 27.69 213 GLN A N 1
ATOM 1657 C CA . GLN A 1 213 ? -37.138 -46.296 -12.359 1.00 27.69 213 GLN A CA 1
ATOM 1658 C C . GLN A 1 213 ? -38.487 -45.518 -12.320 1.00 27.69 213 GLN A C 1
ATOM 1660 O O . GLN A 1 213 ? -39.488 -46.128 -11.957 1.00 27.69 213 GLN A O 1
ATOM 1665 N N . LYS A 1 214 ? -38.678 -44.228 -12.667 1.00 22.64 214 LYS A N 1
ATOM 1666 C CA . LYS A 1 214 ? -38.118 -43.295 -13.692 1.00 22.64 214 LYS A CA 1
ATOM 1667 C C . LYS A 1 214 ? -38.525 -41.850 -13.244 1.00 22.64 214 LYS A C 1
ATOM 1669 O O . LYS A 1 214 ? -39.444 -41.741 -12.447 1.00 22.64 214 LYS A O 1
ATOM 1674 N N . THR A 1 215 ? -37.949 -40.702 -13.634 1.00 23.17 215 THR A N 1
ATOM 1675 C CA . THR A 1 215 ? -37.659 -40.160 -14.983 1.00 23.17 215 THR A CA 1
ATOM 1676 C C . THR A 1 215 ? -36.743 -38.920 -14.952 1.00 23.17 215 THR A C 1
ATOM 1678 O O . THR A 1 215 ? -36.891 -38.138 -14.023 1.00 23.17 215 THR A O 1
ATOM 1681 N N . LYS A 1 216 ? -36.020 -38.647 -16.065 1.00 26.12 216 LYS A N 1
ATOM 1682 C CA . LYS A 1 216 ? -35.418 -37.343 -16.485 1.00 26.12 216 LYS A CA 1
ATOM 1683 C C . LYS A 1 216 ? -34.409 -36.716 -15.491 1.00 26.12 216 LYS A C 1
ATOM 1685 O O . LYS A 1 216 ? -34.547 -36.809 -14.289 1.00 26.12 216 LYS A O 1
ATOM 1690 N N . GLY A 1 217 ? -33.352 -36.023 -15.897 1.00 23.41 217 GLY A N 1
ATOM 1691 C CA . GLY A 1 217 ? -32.917 -35.509 -17.198 1.00 23.41 217 GLY A CA 1
ATOM 1692 C C . GLY A 1 217 ? -31.960 -34.347 -16.890 1.00 23.41 217 GLY A C 1
ATOM 1693 O O . GLY A 1 217 ? -32.301 -33.493 -16.081 1.00 23.41 217 GLY A O 1
ATOM 1694 N N . ALA A 1 218 ? -30.731 -34.375 -17.407 1.00 26.42 218 ALA A N 1
ATOM 1695 C CA . ALA A 1 218 ? -29.615 -33.623 -16.818 1.00 26.42 218 ALA A CA 1
ATOM 1696 C C . ALA A 1 218 ? -29.405 -32.194 -17.372 1.00 26.42 218 ALA A C 1
ATOM 1698 O O . ALA A 1 218 ? -29.943 -31.842 -18.417 1.00 26.42 218 ALA A O 1
ATOM 1699 N N . LYS A 1 219 ? -28.488 -31.467 -16.705 1.00 24.53 219 LYS A N 1
ATOM 1700 C CA . LYS A 1 219 ? -27.911 -30.137 -17.013 1.00 24.53 219 LYS A CA 1
ATOM 1701 C C . LYS A 1 219 ? -28.826 -28.915 -16.860 1.00 24.53 219 LYS A C 1
ATOM 1703 O O . LYS A 1 219 ? -29.820 -28.768 -17.554 1.00 24.53 219 LYS A O 1
ATOM 1708 N N . ASN A 1 220 ? -28.315 -27.930 -16.117 1.00 24.19 220 ASN A N 1
ATOM 1709 C CA . ASN A 1 220 ? -28.045 -26.613 -16.700 1.00 24.19 220 ASN A CA 1
ATOM 1710 C C . ASN A 1 220 ? -26.869 -25.919 -15.990 1.00 24.19 220 ASN A C 1
ATOM 1712 O O . ASN A 1 220 ? -26.350 -26.441 -15.004 1.00 24.19 220 ASN A O 1
ATOM 1716 N N . ASN A 1 221 ? -26.387 -24.809 -16.554 1.00 23.88 221 ASN A N 1
ATOM 1717 C CA . ASN A 1 221 ? -25.155 -24.126 -16.151 1.00 23.88 221 ASN A CA 1
ATOM 1718 C C . ASN A 1 221 ? -25.287 -22.603 -16.365 1.00 23.88 221 ASN A C 1
ATOM 1720 O O . ASN A 1 221 ? -25.942 -22.203 -17.321 1.00 23.88 221 ASN A O 1
ATOM 1724 N N . LYS A 1 222 ? -24.558 -21.812 -15.559 1.00 23.97 222 LYS A N 1
ATOM 1725 C CA . LYS A 1 222 ? -24.290 -20.359 -15.690 1.00 23.97 222 LYS A CA 1
ATOM 1726 C C . LYS A 1 222 ? -25.465 -19.364 -15.508 1.00 23.97 222 LYS A C 1
ATOM 1728 O O . LYS A 1 222 ? -26.523 -19.531 -16.085 1.00 23.97 222 LYS A O 1
ATOM 1733 N N . GLU A 1 223 ? -25.158 -18.297 -14.748 1.00 24.28 223 GLU A N 1
ATOM 1734 C CA . GLU A 1 223 ? -25.568 -16.872 -14.875 1.00 24.28 223 GLU A CA 1
ATOM 1735 C C . GLU A 1 223 ? -27.030 -16.445 -15.132 1.00 24.28 223 GLU A C 1
ATOM 1737 O O . GLU A 1 223 ? -27.722 -17.005 -15.970 1.00 24.28 223 GLU A O 1
ATOM 1742 N N . GLY A 1 224 ? -27.427 -15.283 -14.568 1.00 22.81 224 GLY A N 1
ATOM 1743 C CA . GLY A 1 224 ? -28.304 -14.405 -15.365 1.00 22.81 224 GLY A CA 1
ATOM 1744 C C . GLY A 1 224 ? -29.269 -13.381 -14.752 1.00 22.81 224 GLY A C 1
ATOM 1745 O O . GLY A 1 224 ? -30.241 -13.098 -15.436 1.00 22.81 224 GLY A O 1
ATOM 1746 N N . ASN A 1 225 ? -28.989 -12.732 -13.609 1.00 22.39 225 ASN A N 1
ATOM 1747 C CA . ASN A 1 225 ? -29.554 -11.399 -13.260 1.00 22.39 225 ASN A CA 1
ATOM 1748 C C . ASN A 1 225 ? -31.083 -11.293 -12.944 1.00 22.39 225 ASN A C 1
ATOM 1750 O O . ASN A 1 225 ? -31.928 -11.957 -13.534 1.00 22.39 225 ASN A O 1
ATOM 1754 N N . LYS A 1 226 ? -31.468 -10.379 -12.037 1.00 27.69 226 LYS A N 1
ATOM 1755 C CA . LYS A 1 226 ? -32.858 -9.905 -11.855 1.00 27.69 226 LYS A CA 1
ATOM 1756 C C . LYS A 1 226 ? -32.851 -8.431 -11.425 1.00 27.69 226 LYS A C 1
ATOM 1758 O O . LYS A 1 226 ? -32.092 -8.059 -10.538 1.00 27.69 226 LYS A O 1
ATOM 1763 N N . LYS A 1 227 ? -33.695 -7.604 -12.056 1.00 28.28 227 LYS A N 1
ATOM 1764 C CA . LYS A 1 227 ? -33.799 -6.149 -11.825 1.00 28.28 227 LYS A CA 1
ATOM 1765 C C . LYS A 1 227 ? -34.981 -5.762 -10.926 1.00 28.28 227 LYS A C 1
ATOM 1767 O O . LYS A 1 227 ? -36.023 -6.408 -10.985 1.00 28.28 227 LYS A O 1
ATOM 1772 N N . THR A 1 228 ? -34.826 -4.617 -10.262 1.00 22.28 228 THR A N 1
ATOM 1773 C CA . THR A 1 228 ? -35.842 -3.704 -9.692 1.00 22.28 228 THR A CA 1
ATOM 1774 C C . THR A 1 228 ? -35.209 -2.294 -9.694 1.00 22.28 228 THR A C 1
ATOM 1776 O O . THR A 1 228 ? -34.014 -2.204 -9.425 1.00 22.28 228 THR A O 1
ATOM 1779 N N . GLU A 1 229 ? -35.873 -1.176 -10.007 1.00 26.66 229 GLU A N 1
ATOM 1780 C CA . GLU A 1 229 ? -37.263 -0.968 -10.451 1.00 26.66 229 GLU A CA 1
ATOM 1781 C C . GLU A 1 229 ? -37.438 0.369 -11.237 1.00 26.66 229 GLU A C 1
ATOM 1783 O O . GLU A 1 229 ? -36.456 1.064 -11.475 1.00 26.66 229 GLU A O 1
ATOM 1788 N N . THR A 1 230 ? -38.679 0.639 -11.679 1.00 25.03 230 THR A N 1
ATOM 1789 C CA . THR A 1 230 ? -39.366 1.910 -12.061 1.00 25.03 230 THR A CA 1
ATOM 1790 C C . THR A 1 230 ? -38.567 3.236 -12.199 1.00 25.03 230 THR A C 1
ATOM 1792 O O . THR A 1 230 ? -37.739 3.600 -11.376 1.00 25.03 230 THR A O 1
ATOM 1795 N N . THR A 1 231 ? -38.842 4.099 -13.195 1.00 22.83 231 THR A N 1
ATOM 1796 C CA . THR A 1 231 ? -40.125 4.834 -13.338 1.00 22.83 231 THR A CA 1
ATOM 1797 C C . THR A 1 231 ? -40.360 5.422 -14.754 1.00 22.83 231 THR A C 1
ATOM 1799 O O . THR A 1 231 ? -39.452 6.025 -15.310 1.00 22.83 231 THR A O 1
ATOM 1802 N N . LEU A 1 232 ? -41.592 5.238 -15.270 1.00 31.02 232 LEU A N 1
ATOM 1803 C CA . LEU A 1 232 ? -42.415 5.992 -16.264 1.00 31.02 232 LEU A CA 1
ATOM 1804 C C . LEU A 1 232 ? -41.735 7.036 -17.203 1.00 31.02 232 LEU A C 1
ATOM 1806 O O . LEU A 1 232 ? -41.045 7.928 -16.726 1.00 31.02 232 LEU A O 1
ATOM 1810 N N . GLU A 1 233 ? -41.987 7.098 -18.527 1.00 30.42 233 GLU A N 1
ATOM 1811 C CA . GLU A 1 233 ? -42.969 6.403 -19.411 1.00 30.42 233 GLU A CA 1
ATOM 1812 C C . GLU A 1 233 ? -42.432 6.316 -20.893 1.00 30.42 233 GLU A C 1
ATOM 1814 O O . GLU A 1 233 ? -41.260 5.975 -21.011 1.00 30.42 233 GLU A O 1
ATOM 1819 N N . LYS A 1 234 ? -43.078 6.542 -22.070 1.00 31.78 234 LYS A N 1
ATOM 1820 C CA . LYS A 1 234 ? -44.412 7.042 -22.519 1.00 31.78 234 LYS A CA 1
ATOM 1821 C C . LYS A 1 234 ? -44.791 6.566 -23.961 1.00 31.78 234 LYS A C 1
ATOM 1823 O O . LYS A 1 234 ? -43.904 6.421 -24.791 1.00 31.78 234 LYS A O 1
ATOM 1828 N N . ILE A 1 235 ? -46.099 6.367 -24.208 1.00 30.14 235 ILE A N 1
ATOM 1829 C CA . ILE A 1 235 ? -46.962 6.549 -25.430 1.00 30.14 235 ILE A CA 1
ATOM 1830 C C . ILE A 1 235 ? -46.273 6.909 -26.784 1.00 30.14 235 ILE A C 1
ATOM 1832 O O . ILE A 1 235 ? -45.517 7.876 -26.817 1.00 30.14 235 ILE A O 1
ATOM 1836 N N . ASP A 1 236 ? -46.584 6.313 -27.959 1.00 27.44 236 ASP A N 1
ATOM 1837 C CA . ASP A 1 236 ? -47.405 5.118 -28.305 1.00 27.44 236 ASP A CA 1
ATOM 1838 C C . ASP A 1 236 ? -47.113 4.547 -29.732 1.00 27.44 236 ASP A C 1
ATOM 1840 O O . ASP A 1 236 ? -46.283 5.075 -30.471 1.00 27.44 236 ASP A O 1
ATOM 1844 N N . LYS A 1 237 ? -47.818 3.456 -30.081 1.00 28.45 237 LYS A N 1
ATOM 1845 C CA . LYS A 1 237 ? -47.701 2.522 -31.238 1.00 28.45 237 LYS A CA 1
ATOM 1846 C C . LYS A 1 237 ? -47.850 3.077 -32.674 1.00 28.45 237 LYS A C 1
ATOM 1848 O O . LYS A 1 237 ? -48.642 3.989 -32.895 1.00 28.45 237 LYS A O 1
ATOM 1853 N N . ALA A 1 238 ? -47.272 2.339 -33.642 1.00 29.12 238 ALA A N 1
ATOM 1854 C CA . ALA A 1 238 ? -47.993 1.729 -34.786 1.00 29.12 238 ALA A CA 1
ATOM 1855 C C . ALA A 1 238 ? -47.140 0.657 -35.530 1.00 29.12 238 ALA A C 1
ATOM 1857 O O . ALA A 1 238 ? -46.029 0.954 -35.963 1.00 29.12 238 ALA A O 1
ATOM 1858 N N . ASP A 1 239 ? -47.643 -0.581 -35.580 1.00 28.52 239 ASP A N 1
ATOM 1859 C CA . ASP A 1 239 ? -47.903 -1.505 -36.718 1.00 28.52 239 ASP A CA 1
ATOM 1860 C C . ASP A 1 239 ? -47.230 -1.257 -38.103 1.00 28.52 239 ASP A C 1
ATOM 1862 O O . ASP A 1 239 ? -47.067 -0.108 -38.505 1.00 28.52 239 ASP A O 1
ATOM 1866 N N . GLU A 1 240 ? -46.943 -2.239 -38.984 1.00 34.69 240 GLU A N 1
ATOM 1867 C CA . GLU A 1 240 ? -46.736 -3.713 -38.921 1.00 34.69 240 GLU A CA 1
ATOM 1868 C C . GLU A 1 240 ? -46.129 -4.225 -40.272 1.00 34.69 240 GLU A C 1
ATOM 1870 O O . GLU A 1 240 ? -46.163 -3.513 -41.274 1.00 34.69 240 GLU A O 1
ATOM 1875 N N . GLU A 1 241 ? -45.640 -5.479 -40.291 1.00 31.44 241 GLU A N 1
ATOM 1876 C CA . GLU A 1 241 ? -45.449 -6.381 -41.463 1.00 31.44 241 GLU A CA 1
ATOM 1877 C C . GLU A 1 241 ? -44.437 -6.032 -42.603 1.00 31.44 241 GLU A C 1
ATOM 1879 O O . GLU A 1 241 ? -43.639 -5.096 -42.539 1.00 31.44 241 GLU A O 1
ATOM 1884 N N . GLU A 1 242 ? -44.340 -6.950 -43.579 1.00 28.88 242 GLU A N 1
ATOM 1885 C CA . GLU A 1 242 ? -43.156 -7.265 -44.403 1.00 28.88 242 GLU A CA 1
ATOM 1886 C C . GLU A 1 242 ? -43.050 -6.539 -45.771 1.00 28.88 242 GLU A C 1
ATOM 1888 O O . GLU A 1 242 ? -44.049 -6.129 -46.356 1.00 28.88 242 GLU A O 1
ATOM 1893 N N . PHE A 1 243 ? -41.850 -6.509 -46.386 1.00 22.70 243 PHE A N 1
ATOM 1894 C CA . PHE A 1 243 ? -41.473 -7.450 -47.475 1.00 22.70 243 PHE A CA 1
ATOM 1895 C C . PHE A 1 243 ? -40.148 -7.076 -48.204 1.00 22.70 243 PHE A C 1
ATOM 1897 O O . PHE A 1 243 ? -39.589 -5.991 -48.058 1.00 22.70 243 PHE A O 1
ATOM 1904 N N . PHE A 1 244 ? -39.616 -8.021 -48.987 1.00 25.47 244 PHE A N 1
ATOM 1905 C CA . PHE A 1 244 ? -38.373 -7.963 -49.769 1.00 25.47 244 PHE A CA 1
ATOM 1906 C C . PHE A 1 244 ? -38.389 -6.989 -50.966 1.00 25.47 244 PHE A C 1
ATOM 1908 O O . PHE A 1 244 ? -39.341 -6.950 -51.741 1.00 25.47 244 PHE A O 1
ATOM 1915 N N . THR A 1 245 ? -37.228 -6.398 -51.275 1.00 23.95 245 THR A N 1
ATOM 1916 C CA . THR A 1 245 ? -36.541 -6.595 -52.578 1.00 23.95 245 THR A CA 1
ATOM 1917 C C . THR A 1 245 ? -35.101 -6.063 -52.545 1.00 23.95 245 THR A C 1
ATOM 1919 O O . THR A 1 245 ? -34.745 -5.234 -51.714 1.00 23.95 245 THR A O 1
ATOM 1922 N N . ALA A 1 246 ? -34.246 -6.549 -53.450 1.00 31.78 246 ALA A N 1
ATOM 1923 C CA . ALA A 1 246 ? -32.856 -6.108 -53.602 1.00 31.78 246 ALA A CA 1
ATOM 1924 C C . ALA A 1 246 ? -32.565 -5.736 -55.064 1.00 31.78 246 ALA A C 1
ATOM 1926 O O . ALA A 1 246 ? -33.130 -6.382 -55.940 1.00 31.78 246 ALA A O 1
ATOM 1927 N N . VAL A 1 247 ? -31.647 -4.783 -55.325 1.00 26.09 247 VAL A N 1
ATOM 1928 C CA . VAL A 1 247 ? -30.698 -4.790 -56.473 1.00 26.09 247 VAL A CA 1
ATOM 1929 C C . VAL A 1 247 ? -29.708 -3.594 -56.451 1.00 26.09 247 VAL A C 1
ATOM 1931 O O . VAL A 1 247 ? -30.072 -2.437 -56.589 1.00 26.09 247 VAL A O 1
ATOM 1934 N N . LYS A 1 248 ? -28.423 -3.934 -56.268 1.00 32.84 248 LYS A N 1
ATOM 1935 C CA . LYS A 1 248 ? -27.212 -3.547 -57.037 1.00 32.84 248 LYS A CA 1
ATOM 1936 C C . LYS A 1 248 ? -26.950 -2.094 -57.550 1.00 32.84 248 LYS A C 1
ATOM 1938 O O . LYS A 1 248 ? -27.606 -1.611 -58.460 1.00 32.84 248 LYS A O 1
ATOM 1943 N N . SER A 1 249 ? -25.769 -1.584 -57.152 1.00 30.14 249 SER A N 1
ATOM 1944 C CA . SER A 1 249 ? -24.815 -0.694 -57.877 1.00 30.14 249 SER A CA 1
ATOM 1945 C C . SER A 1 249 ? -25.035 0.828 -58.069 1.00 30.14 249 SER A C 1
ATOM 1947 O O . SER A 1 249 ? -25.798 1.275 -58.910 1.00 30.14 249 SER A O 1
ATOM 1949 N N . GLN A 1 250 ? -24.143 1.586 -57.406 1.00 39.16 250 GLN A N 1
ATOM 1950 C CA . GLN A 1 250 ? -23.312 2.712 -57.900 1.00 39.16 250 GLN A CA 1
ATOM 1951 C C . GLN A 1 250 ? -23.881 3.775 -58.873 1.00 39.16 250 GLN A C 1
ATOM 1953 O O . GLN A 1 250 ? -24.024 3.528 -60.069 1.00 39.16 250 GLN A O 1
ATOM 1958 N N . LYS A 1 251 ? -23.885 5.039 -58.412 1.00 27.39 251 LYS A N 1
ATOM 1959 C CA . LYS A 1 251 ? -23.430 6.206 -59.200 1.00 27.39 251 LYS A CA 1
ATOM 1960 C C . LYS A 1 251 ? -22.878 7.311 -58.281 1.00 27.39 251 LYS A C 1
ATOM 1962 O O . LYS A 1 251 ? -23.276 7.402 -57.124 1.00 27.39 251 LYS A O 1
ATOM 1967 N N . GLU A 1 252 ? -21.944 8.121 -58.778 1.00 37.78 252 GLU A N 1
ATOM 1968 C CA . GLU A 1 252 ? -21.284 9.205 -58.033 1.00 37.78 252 GLU A CA 1
ATOM 1969 C C . GLU A 1 252 ? -22.035 10.546 -58.132 1.00 37.78 252 GLU A C 1
ATOM 1971 O O . GLU A 1 252 ? -22.410 10.942 -59.234 1.00 37.78 252 GLU A O 1
ATOM 1976 N N . SER A 1 253 ? -22.144 11.285 -57.015 1.00 32.94 253 SER A N 1
ATOM 1977 C CA . SER A 1 253 ? -22.012 12.760 -56.970 1.00 32.94 253 SER A CA 1
ATOM 1978 C C . SER A 1 253 ? -22.088 13.312 -55.533 1.00 32.94 253 SER A C 1
ATOM 1980 O O . SER A 1 253 ? -23.079 13.106 -54.836 1.00 32.94 253 SER A O 1
ATOM 1982 N N . LEU A 1 254 ? -21.077 14.081 -55.119 1.00 41.12 254 LEU A N 1
ATOM 1983 C CA . LEU A 1 254 ? -21.136 15.081 -54.031 1.00 41.12 254 LEU A CA 1
ATOM 1984 C C . LEU A 1 254 ? -21.427 16.465 -54.673 1.00 41.12 254 LEU A C 1
ATOM 1986 O O . LEU A 1 254 ? -21.095 16.601 -55.852 1.00 41.12 254 LEU A O 1
ATOM 1990 N N . PRO A 1 255 ? -21.993 17.488 -53.977 1.00 46.84 255 PRO A N 1
ATOM 1991 C CA . PRO A 1 255 ? -21.613 17.858 -52.604 1.00 46.84 255 PRO A CA 1
ATOM 1992 C C . PRO A 1 255 ? -22.708 18.406 -51.650 1.00 46.84 255 PRO A C 1
ATOM 1994 O O . PRO A 1 255 ? -23.726 18.958 -52.054 1.00 46.84 255 PRO A O 1
ATOM 1997 N N . LYS A 1 256 ? -22.377 18.390 -50.351 1.00 41.38 256 LYS A N 1
ATOM 1998 C CA . LYS A 1 256 ? -22.645 19.470 -49.376 1.00 41.38 256 LYS A CA 1
ATOM 1999 C C . LYS A 1 256 ? -21.388 19.588 -48.502 1.00 41.38 256 LYS A C 1
ATOM 2001 O O . LYS A 1 256 ? -20.900 18.544 -48.063 1.00 41.38 256 LYS A O 1
ATOM 2006 N N . ARG A 1 257 ? -20.801 20.779 -48.310 1.00 49.34 257 ARG A N 1
ATOM 2007 C CA . ARG A 1 257 ? -19.484 20.904 -47.627 1.00 49.34 257 ARG A CA 1
ATOM 2008 C C . ARG A 1 257 ? -19.324 22.079 -46.658 1.00 49.34 257 ARG A C 1
ATOM 2010 O O . ARG A 1 257 ? -18.330 22.124 -45.943 1.00 49.34 257 ARG A O 1
ATOM 2017 N N . ASP A 1 258 ? -20.297 22.972 -46.584 1.00 55.91 258 ASP A N 1
ATOM 2018 C CA . ASP A 1 258 ? -20.094 24.328 -46.056 1.00 55.91 258 ASP A CA 1
ATOM 2019 C C . ASP A 1 258 ? -20.296 24.437 -44.530 1.00 55.91 258 ASP A C 1
ATOM 2021 O O . ASP A 1 258 ? -19.766 25.333 -43.881 1.00 55.91 258 ASP A O 1
ATOM 2025 N N . GLU A 1 259 ? -21.001 23.476 -43.928 1.00 52.19 259 GLU A N 1
ATOM 2026 C CA . GLU A 1 259 ? -21.346 23.454 -42.495 1.00 52.19 259 GLU A CA 1
ATOM 2027 C C . GLU A 1 259 ? -20.200 22.947 -41.589 1.00 52.19 259 GLU A C 1
ATOM 2029 O O . GLU A 1 259 ? -20.168 23.199 -40.385 1.00 52.19 259 GLU A O 1
ATOM 2034 N N . VAL A 1 260 ? -19.222 22.239 -42.164 1.00 53.22 260 VAL A N 1
ATOM 2035 C CA . VAL A 1 260 ? -18.187 21.516 -41.404 1.00 53.22 260 VAL A CA 1
ATOM 2036 C C . VAL A 1 260 ? -16.972 22.392 -41.067 1.00 53.22 260 VAL A C 1
ATOM 2038 O O . VAL A 1 260 ? -16.335 22.188 -40.030 1.00 53.22 260 VAL A O 1
ATOM 2041 N N . ASP A 1 261 ? -16.632 23.374 -41.903 1.00 54.50 261 ASP A N 1
ATOM 2042 C CA . ASP A 1 261 ? -15.413 24.172 -41.711 1.00 54.50 261 ASP A CA 1
ATOM 2043 C C . ASP A 1 261 ? -15.612 25.361 -40.756 1.00 54.50 261 ASP A C 1
ATOM 2045 O O . ASP A 1 261 ? -14.692 25.706 -40.011 1.00 54.50 261 ASP A O 1
ATOM 2049 N N . GLU A 1 262 ? -16.828 25.907 -40.651 1.00 59.50 262 GLU A N 1
ATOM 2050 C CA . GLU A 1 262 ? -17.180 26.931 -39.652 1.00 59.50 262 GLU A CA 1
ATOM 2051 C C . GLU A 1 262 ? -17.013 26.401 -38.211 1.00 59.50 262 GLU A C 1
ATOM 2053 O O . GLU A 1 262 ? -16.492 27.098 -37.334 1.00 59.50 262 GLU A O 1
ATOM 2058 N N . MET A 1 263 ? -17.389 25.138 -37.970 1.00 61.38 263 MET A N 1
ATOM 2059 C CA . MET A 1 263 ? -17.258 24.481 -36.665 1.00 61.38 263 MET A CA 1
ATOM 2060 C C . MET A 1 263 ? -15.786 24.228 -36.296 1.00 61.38 263 MET A C 1
ATOM 2062 O O . MET A 1 263 ? -15.368 24.534 -35.176 1.00 61.38 263 MET A O 1
ATOM 2066 N N . LYS A 1 264 ? -14.969 23.755 -37.249 1.00 67.69 264 LYS A N 1
ATOM 2067 C CA . LYS A 1 264 ? -13.516 23.580 -37.054 1.00 67.69 264 LYS A CA 1
ATOM 2068 C C . LYS A 1 264 ? -12.804 24.905 -36.786 1.00 67.69 264 LYS A C 1
ATOM 2070 O O . LYS A 1 264 ? -11.920 24.953 -35.934 1.00 67.69 264 LYS A O 1
ATOM 2075 N N . LEU A 1 265 ? -13.183 25.981 -37.481 1.00 63.38 265 LEU A N 1
ATOM 2076 C CA . LEU A 1 265 ? -12.571 27.302 -37.306 1.00 63.38 265 LEU A CA 1
ATOM 2077 C C . LEU A 1 265 ? -12.836 27.876 -35.902 1.00 63.38 265 LEU A C 1
ATOM 2079 O O . LEU A 1 265 ? -11.974 28.551 -35.334 1.00 63.38 265 LEU A O 1
ATOM 2083 N N . LYS A 1 266 ? -14.015 27.597 -35.332 1.00 75.25 266 LYS A N 1
ATOM 2084 C CA . LYS A 1 266 ? -14.385 27.985 -33.961 1.00 75.25 266 LYS A CA 1
ATOM 2085 C C . LYS A 1 266 ? -13.610 27.171 -32.916 1.00 75.25 266 LYS A C 1
ATOM 2087 O O . LYS A 1 266 ? -13.083 27.755 -31.970 1.00 75.25 266 LYS A O 1
ATOM 2092 N N . GLU A 1 267 ? -13.458 25.863 -33.118 1.00 71.44 267 GLU A N 1
ATOM 2093 C CA . GLU A 1 267 ? -12.687 25.000 -32.209 1.00 71.44 267 GLU A CA 1
ATOM 2094 C C . GLU A 1 267 ? -11.169 25.276 -32.264 1.00 71.44 267 GLU A C 1
ATOM 2096 O O . GLU A 1 267 ? -10.527 25.344 -31.218 1.00 71.44 267 GLU A O 1
ATOM 2101 N N . LEU A 1 268 ? -10.589 25.554 -33.439 1.00 71.62 268 LEU A N 1
ATOM 2102 C CA . LEU A 1 268 ? -9.173 25.947 -33.556 1.00 71.62 268 LEU A CA 1
ATOM 2103 C C . LEU A 1 268 ? -8.850 27.217 -32.752 1.00 71.62 268 LEU A C 1
ATOM 2105 O O . LEU A 1 268 ? -7.863 27.245 -32.018 1.00 71.62 268 LEU A O 1
ATOM 2109 N N . LYS A 1 269 ? -9.708 28.244 -32.827 1.00 78.94 269 LYS A N 1
ATOM 2110 C CA . LYS A 1 269 ? -9.548 29.483 -32.040 1.00 78.94 269 LYS A CA 1
ATOM 2111 C C . LYS A 1 269 ? -9.628 29.221 -30.533 1.00 78.94 269 LYS A C 1
ATOM 2113 O O . LYS A 1 269 ? -8.842 29.781 -29.772 1.00 78.94 269 LYS A O 1
ATOM 2118 N N . ARG A 1 270 ? -10.522 28.323 -30.107 1.00 78.00 270 ARG A N 1
ATOM 2119 C CA . ARG A 1 270 ? -10.645 27.886 -28.708 1.00 78.00 270 ARG A CA 1
ATOM 2120 C C . ARG A 1 270 ? -9.375 27.185 -28.212 1.00 78.00 270 ARG A C 1
ATOM 2122 O O . ARG A 1 270 ? -8.918 27.453 -27.102 1.00 78.00 270 ARG A O 1
ATOM 2129 N N . GLN A 1 271 ? -8.786 26.317 -29.032 1.00 74.69 271 GLN A N 1
ATOM 2130 C CA . GLN A 1 271 ? -7.542 25.616 -28.699 1.00 74.69 271 GLN A CA 1
ATOM 2131 C C . GLN A 1 271 ? -6.334 26.566 -28.659 1.00 74.69 271 GLN A C 1
ATOM 2133 O O . GLN A 1 271 ? -5.502 26.442 -27.758 1.00 74.69 271 GLN A O 1
ATOM 2138 N N . GLU A 1 272 ? -6.263 27.555 -29.557 1.00 81.94 272 GLU A N 1
ATOM 2139 C CA . GLU A 1 272 ? -5.229 28.599 -29.520 1.00 81.94 272 GLU A CA 1
ATOM 2140 C C . GLU A 1 272 ? -5.316 29.439 -28.232 1.00 81.94 272 GLU A C 1
ATOM 2142 O O . GLU A 1 272 ? -4.300 29.660 -27.568 1.00 81.94 272 GLU A O 1
ATOM 2147 N N . GLU A 1 273 ? -6.519 29.855 -27.823 1.00 81.62 273 GLU A N 1
ATOM 2148 C CA . GLU A 1 273 ? -6.728 30.611 -26.582 1.00 81.62 273 GLU A CA 1
ATOM 2149 C C . GLU A 1 273 ? -6.295 29.809 -25.342 1.00 81.62 273 GLU A C 1
ATOM 2151 O O . GLU A 1 273 ? -5.564 30.323 -24.487 1.00 81.62 273 GLU A O 1
ATOM 2156 N N . ILE A 1 274 ? -6.658 28.522 -25.277 1.00 79.75 274 ILE A N 1
ATOM 2157 C CA . ILE A 1 274 ? -6.235 27.605 -24.207 1.00 79.75 274 ILE A CA 1
ATOM 2158 C C . ILE A 1 274 ? -4.706 27.451 -24.188 1.00 79.75 274 ILE A C 1
ATOM 2160 O O . ILE A 1 274 ? -4.091 27.556 -23.123 1.00 79.75 274 ILE A O 1
ATOM 2164 N N . ALA A 1 275 ? -4.060 27.264 -25.343 1.00 84.38 275 ALA A N 1
ATOM 2165 C CA . ALA A 1 275 ? -2.602 27.165 -25.433 1.00 84.38 275 ALA A CA 1
ATOM 2166 C C . ALA A 1 275 ? -1.903 28.459 -24.969 1.00 84.38 275 ALA A C 1
ATOM 2168 O O . ALA A 1 275 ? -0.927 28.413 -24.211 1.00 84.38 275 ALA A O 1
ATOM 2169 N N . LYS A 1 276 ? -2.438 29.620 -25.360 1.00 91.75 276 LYS A N 1
ATOM 2170 C CA . LYS A 1 276 ? -1.935 30.952 -24.990 1.00 91.75 276 LYS A CA 1
ATOM 2171 C C . LYS A 1 276 ? -2.077 31.218 -23.489 1.00 91.75 276 LYS A C 1
ATOM 2173 O O . LYS A 1 276 ? -1.131 31.711 -22.866 1.00 91.75 276 LYS A O 1
ATOM 2178 N N . ARG A 1 277 ? -3.202 30.815 -22.886 1.00 87.31 277 ARG A N 1
ATOM 2179 C CA . ARG A 1 277 ? -3.412 30.827 -21.430 1.00 87.31 277 ARG A CA 1
ATOM 2180 C C . ARG A 1 277 ? -2.416 29.915 -20.711 1.00 87.31 277 ARG A C 1
ATOM 2182 O O . ARG A 1 277 ? -1.748 30.368 -19.782 1.00 87.31 277 ARG A O 1
ATOM 2189 N N . ASN A 1 278 ? -2.269 28.669 -21.158 1.00 89.44 278 ASN A N 1
ATOM 2190 C CA . ASN A 1 278 ? -1.364 27.697 -20.539 1.00 89.44 278 ASN A CA 1
ATOM 2191 C C . ASN A 1 278 ? 0.094 28.188 -20.557 1.00 89.44 278 ASN A C 1
ATOM 2193 O O . ASN A 1 278 ? 0.771 28.135 -19.530 1.00 89.44 278 ASN A O 1
ATOM 2197 N N . GLN A 1 279 ? 0.555 28.765 -21.674 1.00 89.38 279 GLN A N 1
ATOM 2198 C CA . GLN A 1 279 ? 1.893 29.360 -21.779 1.00 89.38 279 GLN A CA 1
ATOM 2199 C C . GLN A 1 279 ? 2.080 30.566 -20.832 1.00 89.38 279 GLN A C 1
ATOM 2201 O O . GLN A 1 279 ? 3.169 30.766 -20.284 1.00 89.38 279 GLN A O 1
ATOM 2206 N N . ALA A 1 280 ? 1.038 31.373 -20.605 1.00 86.81 280 ALA A N 1
ATOM 2207 C CA . ALA A 1 280 ? 1.081 32.475 -19.642 1.00 86.81 280 ALA A CA 1
ATOM 2208 C C . ALA A 1 280 ? 1.147 31.971 -18.186 1.00 86.81 280 ALA A C 1
ATOM 2210 O O . ALA A 1 280 ? 1.962 32.466 -17.399 1.00 86.81 280 ALA A O 1
ATOM 2211 N N . GLU A 1 281 ? 0.356 30.954 -17.831 1.00 83.69 281 GLU A N 1
ATOM 2212 C CA . GLU A 1 281 ? 0.406 30.319 -16.507 1.00 83.69 281 GLU A CA 1
ATOM 2213 C C . GLU A 1 281 ? 1.754 29.618 -16.252 1.00 83.69 281 GLU A C 1
ATOM 2215 O O . GLU A 1 281 ? 2.300 29.717 -15.151 1.00 83.69 281 GLU A O 1
ATOM 2220 N N . GLU A 1 282 ? 2.348 28.979 -17.263 1.00 90.44 282 GLU A N 1
ATOM 2221 C CA . GLU A 1 282 ? 3.677 28.362 -17.176 1.00 90.44 282 GLU A CA 1
ATOM 2222 C C . GLU A 1 282 ? 4.787 29.407 -16.957 1.00 90.44 282 GLU A C 1
ATOM 2224 O O . GLU A 1 282 ? 5.630 29.245 -16.069 1.00 90.44 282 GLU A O 1
ATOM 2229 N N . ARG A 1 283 ? 4.759 30.529 -17.695 1.00 89.62 283 ARG A N 1
ATOM 2230 C CA . ARG A 1 283 ? 5.671 31.666 -17.464 1.00 89.62 283 ARG A CA 1
ATOM 2231 C C . ARG A 1 283 ? 5.519 32.227 -16.046 1.00 89.62 283 ARG A C 1
ATOM 2233 O O . ARG A 1 283 ? 6.528 32.496 -15.394 1.00 89.62 283 ARG A O 1
ATOM 2240 N N . LYS A 1 284 ? 4.285 32.350 -15.539 1.00 93.19 284 LYS A N 1
ATOM 2241 C CA . LYS A 1 284 ? 4.008 32.806 -14.165 1.00 93.19 284 LYS A CA 1
ATOM 2242 C C . LYS A 1 284 ? 4.570 31.835 -13.116 1.00 93.19 284 LYS A C 1
ATOM 2244 O O . LYS A 1 284 ? 5.222 32.288 -12.176 1.00 93.19 284 LYS A O 1
ATOM 2249 N N . LYS A 1 285 ? 4.404 30.519 -13.307 1.00 91.44 285 LYS A N 1
ATOM 2250 C CA . LYS A 1 285 ? 4.994 29.474 -12.445 1.00 91.44 285 LYS A CA 1
ATOM 2251 C C . LYS A 1 285 ? 6.527 29.552 -12.431 1.00 91.44 285 LYS A C 1
ATOM 2253 O O . LYS A 1 285 ? 7.109 29.670 -11.357 1.00 91.44 285 LYS A O 1
ATOM 2258 N N . LYS A 1 286 ? 7.170 29.627 -13.603 1.00 92.00 286 LYS A N 1
ATOM 2259 C CA . LYS A 1 286 ? 8.638 29.748 -13.742 1.00 92.00 286 LYS A CA 1
ATOM 2260 C C . LYS A 1 286 ? 9.220 31.030 -13.125 1.00 92.00 286 LYS A C 1
ATOM 2262 O O . LYS A 1 286 ? 10.385 31.042 -12.731 1.00 92.00 286 LYS A O 1
ATOM 2267 N N . LEU A 1 287 ? 8.444 32.113 -13.029 1.00 90.12 287 LEU A N 1
ATOM 2268 C CA . LEU A 1 287 ? 8.844 33.328 -12.304 1.00 90.12 287 LEU A CA 1
ATOM 2269 C C . LEU A 1 287 ? 8.698 33.169 -10.782 1.00 90.12 287 LEU A C 1
ATOM 2271 O O . LEU A 1 287 ? 9.617 33.535 -10.050 1.00 90.12 287 LEU A O 1
ATOM 2275 N N . ALA A 1 288 ? 7.592 32.585 -10.310 1.00 88.81 288 ALA A N 1
ATOM 2276 C CA . ALA A 1 288 ? 7.365 32.320 -8.887 1.00 88.81 288 ALA A CA 1
ATOM 2277 C C . ALA A 1 288 ? 8.404 31.341 -8.306 1.00 88.81 288 ALA A C 1
ATOM 2279 O O . ALA A 1 288 ? 8.972 31.598 -7.247 1.00 88.81 288 ALA A O 1
ATOM 2280 N N . GLU A 1 289 ? 8.728 30.275 -9.037 1.00 91.00 289 GLU A N 1
ATOM 2281 C CA . GLU A 1 289 ? 9.765 29.298 -8.685 1.00 91.00 289 GLU A CA 1
ATOM 2282 C C . GLU A 1 289 ? 11.152 29.953 -8.561 1.00 91.00 289 GLU A C 1
ATOM 2284 O O . GLU A 1 289 ? 11.844 29.783 -7.555 1.00 91.00 289 GLU A O 1
ATOM 2289 N N . LYS A 1 290 ? 11.534 30.802 -9.527 1.00 94.44 290 LYS A N 1
ATOM 2290 C CA . LYS A 1 290 ? 12.790 31.574 -9.474 1.00 94.44 290 LYS A CA 1
ATOM 2291 C C . LYS A 1 290 ? 12.829 32.582 -8.321 1.00 94.44 290 LYS A C 1
ATOM 2293 O O . LYS A 1 290 ? 13.918 32.877 -7.825 1.00 94.44 290 LYS A O 1
ATOM 2298 N N . ALA A 1 291 ? 11.685 33.112 -7.888 1.00 92.94 291 ALA A N 1
ATOM 2299 C CA . ALA A 1 291 ? 11.599 33.958 -6.699 1.00 92.94 291 ALA A CA 1
ATOM 2300 C C . ALA A 1 291 ? 11.757 33.132 -5.408 1.00 92.94 291 ALA A C 1
ATOM 2302 O O . ALA A 1 291 ? 12.567 33.494 -4.554 1.00 92.94 291 ALA A O 1
ATOM 2303 N N . ALA A 1 292 ? 11.067 31.992 -5.303 1.00 91.62 292 ALA A N 1
ATOM 2304 C CA . ALA A 1 292 ? 11.155 31.078 -4.165 1.00 91.62 292 ALA A CA 1
ATOM 2305 C C . ALA A 1 292 ? 12.580 30.528 -3.968 1.00 91.62 292 ALA A C 1
ATOM 2307 O O . ALA A 1 292 ? 13.112 30.589 -2.861 1.00 91.62 292 ALA A O 1
ATOM 2308 N N . ALA A 1 293 ? 13.248 30.094 -5.042 1.00 92.44 293 ALA A N 1
ATOM 2309 C CA . ALA A 1 293 ? 14.635 29.626 -4.989 1.00 92.44 293 ALA A CA 1
ATOM 2310 C C . ALA A 1 293 ? 15.605 30.719 -4.494 1.00 92.44 293 ALA A C 1
ATOM 2312 O O . ALA A 1 293 ? 16.463 30.462 -3.648 1.00 92.44 293 ALA A O 1
ATOM 2313 N N . LYS A 1 294 ? 15.443 31.970 -4.956 1.00 94.56 294 LYS A N 1
ATOM 2314 C CA . LYS A 1 294 ? 16.237 33.112 -4.466 1.00 94.56 294 LYS A CA 1
ATOM 2315 C C . LYS A 1 294 ? 15.962 33.428 -2.992 1.00 94.56 294 LYS A C 1
ATOM 2317 O O . LYS A 1 294 ? 16.900 33.752 -2.264 1.00 94.56 294 LYS A O 1
ATOM 2322 N N . ALA A 1 295 ? 14.710 33.318 -2.544 1.00 92.31 295 ALA A N 1
ATOM 2323 C CA . ALA A 1 295 ? 14.343 33.501 -1.141 1.00 92.31 295 ALA A CA 1
ATOM 2324 C C . ALA A 1 295 ? 14.957 32.410 -0.244 1.00 92.31 295 ALA A C 1
ATOM 2326 O O . ALA A 1 295 ? 15.560 32.739 0.776 1.00 92.31 295 ALA A O 1
ATOM 2327 N N . ALA A 1 296 ? 14.898 31.141 -0.663 1.00 90.81 296 ALA A N 1
ATOM 2328 C CA . ALA A 1 296 ? 15.504 30.015 0.049 1.00 90.81 296 ALA A CA 1
ATOM 2329 C C . ALA A 1 296 ? 17.028 30.174 0.198 1.00 90.81 296 ALA A C 1
ATOM 2331 O O . ALA A 1 296 ? 17.550 30.066 1.306 1.00 90.81 296 ALA A O 1
ATOM 2332 N N . ILE A 1 297 ? 17.738 30.536 -0.880 1.00 93.38 297 ILE A N 1
ATOM 2333 C CA . ILE A 1 297 ? 19.190 30.798 -0.839 1.00 93.38 297 ILE A CA 1
ATOM 2334 C C . ILE A 1 297 ? 19.524 31.971 0.101 1.00 93.38 297 ILE A C 1
ATOM 2336 O O . ILE A 1 297 ? 20.536 31.928 0.805 1.00 93.38 297 ILE A O 1
ATOM 2340 N N . LYS A 1 298 ? 18.686 33.019 0.152 1.00 92.12 298 LYS A N 1
ATOM 2341 C CA . LYS A 1 298 ? 18.872 34.134 1.096 1.00 92.12 298 LYS A CA 1
ATOM 2342 C C . LYS A 1 298 ? 18.665 33.683 2.548 1.00 92.12 298 LYS A C 1
ATOM 2344 O O . LYS A 1 298 ? 19.484 34.030 3.393 1.00 92.12 298 LYS A O 1
ATOM 2349 N N . ALA A 1 299 ? 17.622 32.901 2.824 1.00 92.19 299 ALA A N 1
ATOM 2350 C CA . ALA A 1 299 ? 17.333 32.373 4.158 1.00 92.19 299 ALA A CA 1
ATOM 2351 C C . ALA A 1 299 ? 18.435 31.421 4.657 1.00 92.19 299 ALA A C 1
ATOM 2353 O O . ALA A 1 299 ? 18.882 31.546 5.795 1.00 92.19 299 ALA A O 1
ATOM 2354 N N . GLN A 1 300 ? 18.943 30.536 3.793 1.00 91.38 300 GLN A N 1
ATOM 2355 C CA . GLN A 1 300 ? 20.045 29.629 4.124 1.00 91.38 300 GLN A CA 1
ATOM 2356 C C . GLN A 1 300 ? 21.319 30.398 4.513 1.00 91.38 300 GLN A C 1
ATOM 2358 O O . GLN A 1 300 ? 21.936 30.082 5.526 1.00 91.38 300 GLN A O 1
ATOM 2363 N N . LYS A 1 301 ? 21.680 31.448 3.761 1.00 94.25 301 LYS A N 1
ATOM 2364 C CA . LYS A 1 301 ? 22.850 32.294 4.065 1.00 94.25 301 LYS A CA 1
ATOM 2365 C C . LYS A 1 301 ? 22.685 33.142 5.330 1.00 94.25 301 LYS A C 1
ATOM 2367 O O . LYS A 1 301 ? 23.683 33.492 5.953 1.00 94.25 301 LYS A O 1
ATOM 2372 N N . ASP A 1 302 ? 21.457 33.483 5.709 1.00 90.31 302 ASP A N 1
ATOM 2373 C CA . ASP A 1 302 ? 21.165 34.180 6.967 1.00 90.31 302 ASP A CA 1
ATOM 2374 C C . ASP A 1 302 ? 21.269 33.232 8.176 1.00 90.31 302 ASP A C 1
ATOM 2376 O O . ASP A 1 302 ? 21.908 33.562 9.176 1.00 90.31 302 ASP A O 1
ATOM 2380 N N . ALA A 1 303 ? 20.744 32.009 8.048 1.00 88.88 303 ALA A N 1
ATOM 2381 C CA . ALA A 1 303 ? 20.909 30.952 9.045 1.00 88.88 303 ALA A CA 1
ATOM 2382 C C . ALA A 1 303 ? 22.386 30.549 9.230 1.00 88.88 303 ALA A C 1
ATOM 2384 O O . ALA A 1 303 ? 22.848 30.412 10.360 1.00 88.88 303 ALA A O 1
ATOM 2385 N N . GLU A 1 304 ? 23.154 30.429 8.142 1.00 89.25 304 GLU A N 1
ATOM 2386 C CA . GLU A 1 304 ? 24.591 30.123 8.188 1.00 89.25 304 GLU A CA 1
ATOM 2387 C C . GLU A 1 304 ? 25.393 31.204 8.938 1.00 89.25 304 GLU A C 1
ATOM 2389 O O . GLU A 1 304 ? 26.298 30.881 9.708 1.00 89.25 304 GLU A O 1
ATOM 2394 N N . LYS A 1 305 ? 25.045 32.488 8.762 1.00 92.06 305 LYS A N 1
ATOM 2395 C CA . LYS A 1 305 ? 25.647 33.591 9.529 1.00 92.06 305 LYS A CA 1
ATOM 2396 C C . LYS A 1 305 ? 25.341 33.476 11.018 1.00 92.06 305 LYS A C 1
ATOM 2398 O O . LYS A 1 305 ? 26.273 33.512 11.813 1.00 92.06 305 LYS A O 1
ATOM 2403 N N . LYS A 1 306 ? 24.072 33.270 11.379 1.00 91.12 306 LYS A N 1
ATOM 2404 C CA . LYS A 1 306 ? 23.636 33.110 12.777 1.00 91.12 306 LYS A CA 1
ATOM 2405 C C . LYS A 1 306 ? 24.300 31.912 13.454 1.00 91.12 306 LYS A C 1
ATOM 2407 O O . LYS A 1 306 ? 24.723 32.020 14.597 1.00 91.12 306 LYS A O 1
ATOM 2412 N N . LEU A 1 307 ? 24.478 30.797 12.744 1.00 86.19 307 LEU A N 1
ATOM 2413 C CA . LEU A 1 307 ? 25.234 29.651 13.259 1.00 86.19 307 LEU A CA 1
ATOM 2414 C C . LEU A 1 307 ? 26.709 29.998 13.511 1.00 86.19 307 LEU A C 1
ATOM 2416 O O . LEU A 1 307 ? 27.236 29.641 14.560 1.00 86.19 307 LEU A O 1
ATOM 2420 N N . LYS A 1 308 ? 27.373 30.729 12.605 1.00 90.25 308 LYS A N 1
ATOM 2421 C CA . LYS A 1 308 ? 28.765 31.178 12.808 1.00 90.25 308 LYS A CA 1
ATOM 2422 C C . LYS A 1 308 ? 28.901 32.177 13.959 1.00 90.25 308 LYS A C 1
ATOM 2424 O O . LYS A 1 308 ? 29.875 32.106 14.697 1.00 90.25 308 LYS A O 1
ATOM 2429 N N . GLU A 1 309 ? 27.925 33.062 14.132 1.00 87.56 309 GLU A N 1
ATOM 2430 C CA . GLU A 1 309 ? 27.844 34.023 15.238 1.00 87.56 309 GLU A CA 1
ATOM 2431 C C . GLU A 1 309 ? 27.658 33.317 16.592 1.00 87.56 309 GLU A C 1
ATOM 2433 O O . GLU A 1 309 ? 28.414 33.575 17.526 1.00 87.56 309 GLU A O 1
ATOM 2438 N N . ILE A 1 310 ? 26.747 32.338 16.671 1.00 86.56 310 ILE A N 1
ATOM 2439 C CA . ILE A 1 310 ? 26.560 31.479 17.852 1.00 86.56 310 ILE A CA 1
ATOM 2440 C C . ILE A 1 310 ? 27.843 30.693 18.168 1.00 86.56 310 ILE A C 1
ATOM 2442 O O . ILE A 1 310 ? 28.284 30.679 19.315 1.00 86.56 310 ILE A O 1
ATOM 2446 N N . ILE A 1 311 ? 28.476 30.070 17.168 1.00 84.25 311 ILE A N 1
ATOM 2447 C CA . ILE A 1 311 ? 29.726 29.312 17.354 1.00 84.25 311 ILE A CA 1
ATOM 2448 C C . ILE A 1 311 ? 30.858 30.228 17.848 1.00 84.25 311 ILE A C 1
ATOM 2450 O O . ILE A 1 311 ? 31.584 29.850 18.766 1.00 84.25 311 ILE A O 1
ATOM 2454 N N . ALA A 1 312 ? 30.986 31.439 17.296 1.00 81.50 312 ALA A N 1
ATOM 2455 C CA . ALA A 1 312 ? 31.976 32.418 17.744 1.00 81.50 312 ALA A CA 1
ATOM 2456 C C . ALA A 1 312 ? 31.730 32.873 19.194 1.00 81.50 312 ALA A C 1
ATOM 2458 O O . ALA A 1 312 ? 32.683 32.962 19.967 1.00 81.50 312 ALA A O 1
ATOM 2459 N N . PHE A 1 313 ? 30.468 33.095 19.579 1.00 82.12 313 PHE A N 1
ATOM 2460 C CA . PHE A 1 313 ? 30.083 33.440 20.950 1.00 82.12 313 PHE A CA 1
ATOM 2461 C C . PHE A 1 313 ? 30.464 32.331 21.943 1.00 82.12 313 PHE A C 1
ATOM 2463 O O . PHE A 1 313 ? 31.178 32.596 22.906 1.00 82.12 313 PHE A O 1
ATOM 2470 N N . TYR A 1 314 ? 30.089 31.075 21.665 1.00 77.25 314 TYR A N 1
ATOM 2471 C CA . TYR A 1 314 ? 30.466 29.927 22.504 1.00 77.25 314 TYR A CA 1
ATOM 2472 C C . TYR A 1 314 ? 31.987 29.756 22.635 1.00 77.25 314 TYR A C 1
ATOM 2474 O O . TYR A 1 314 ? 32.471 29.411 23.714 1.00 77.25 314 TYR A O 1
ATOM 2482 N N . PHE A 1 315 ? 32.745 30.012 21.564 1.00 80.75 315 PHE A N 1
ATOM 2483 C CA . PHE A 1 315 ? 34.205 29.913 21.596 1.00 80.75 315 PHE A CA 1
ATOM 2484 C C . PHE A 1 315 ? 34.833 31.017 22.463 1.00 80.75 315 PHE A C 1
ATOM 2486 O O . PHE A 1 315 ? 35.708 30.727 23.273 1.00 80.75 315 PHE A O 1
ATOM 2493 N N . PHE A 1 316 ? 34.350 32.261 22.364 1.00 71.94 316 PHE A N 1
ATOM 2494 C CA . PHE A 1 316 ? 34.830 33.369 23.202 1.00 71.94 316 PHE A CA 1
ATOM 2495 C C . PHE A 1 316 ? 34.457 33.202 24.683 1.00 71.94 316 PHE A C 1
ATOM 2497 O O . PHE A 1 316 ? 35.293 33.441 25.551 1.00 71.94 316 PHE A O 1
ATOM 2504 N N . SER A 1 317 ? 33.246 32.726 24.987 1.00 68.00 317 SER A N 1
ATOM 2505 C CA . SER A 1 317 ? 32.807 32.438 26.363 1.00 68.00 317 SER A CA 1
ATOM 2506 C C . SER A 1 317 ? 33.479 31.215 27.003 1.00 68.00 317 SER A C 1
ATOM 2508 O O . SER A 1 317 ? 33.232 30.951 28.173 1.00 68.00 317 SER A O 1
ATOM 2510 N N . SER A 1 318 ? 34.311 30.473 26.262 1.00 60.12 318 SER A N 1
ATOM 2511 C CA . SER A 1 318 ? 35.088 29.331 26.775 1.00 60.12 318 SER A CA 1
ATOM 2512 C C . SER A 1 318 ? 36.581 29.649 26.969 1.00 60.12 318 SER A C 1
ATOM 2514 O O . SER A 1 318 ? 37.357 28.751 27.293 1.00 60.12 318 SER A O 1
ATOM 2516 N N . LEU A 1 319 ? 36.997 30.901 26.732 1.00 57.22 319 LEU A N 1
ATOM 2517 C CA . LEU A 1 319 ? 38.383 31.384 26.850 1.00 57.22 319 LEU A CA 1
ATOM 2518 C C . LEU A 1 319 ? 38.562 32.464 27.943 1.00 57.22 319 LEU A C 1
ATOM 2520 O O . LEU A 1 319 ? 39.614 33.104 27.996 1.00 57.22 319 LEU A O 1
ATOM 2524 N N . SER A 1 320 ? 37.553 32.672 28.798 1.00 49.62 320 SER A N 1
ATOM 2525 C CA . SER A 1 320 ? 37.525 33.666 29.884 1.00 49.62 320 SER A CA 1
ATOM 2526 C C . SER A 1 320 ? 36.947 33.093 31.177 1.00 49.62 320 SER A C 1
ATOM 2528 O O . SER A 1 320 ? 37.079 33.817 32.189 1.00 49.62 320 SER A O 1
#

Solvent-accessible surface area (backbone atoms only — not comparable to full-atom values): 20650 Å² total; per-residue (Å²): 117,65,70,61,58,54,54,55,48,55,80,64,67,70,90,78,69,95,73,91,88,76,85,79,49,74,36,60,63,56,44,51,52,51,45,49,52,57,51,48,45,66,75,74,49,96,68,55,76,71,54,51,58,46,52,58,51,49,46,54,50,53,61,74,40,44,71,59,24,46,51,51,38,53,52,51,48,55,51,52,52,56,48,51,53,49,50,53,50,50,51,53,60,72,43,44,65,57,55,52,51,54,52,51,57,50,51,50,49,54,34,54,72,71,64,41,61,65,65,42,46,51,56,48,54,52,53,48,50,54,47,49,51,42,56,70,71,33,68,64,58,42,56,50,52,54,59,66,45,36,60,62,30,35,78,67,48,25,38,96,85,69,42,79,50,58,95,86,63,78,72,77,59,73,85,82,71,89,74,78,88,75,83,94,83,81,88,88,87,86,82,85,84,88,87,82,89,78,91,86,92,86,82,86,90,86,90,85,81,90,88,90,88,88,79,90,82,83,88,88,82,82,88,82,90,88,90,84,80,88,82,90,88,81,89,85,90,82,91,83,89,88,85,90,87,86,86,87,83,90,85,91,82,86,90,86,74,76,79,62,56,62,56,51,56,53,51,51,52,53,51,51,52,51,52,55,49,50,54,51,53,50,52,52,51,60,50,52,50,56,48,52,54,53,50,51,56,52,50,52,56,50,50,53,48,53,52,53,52,52,52,51,49,56,54,55,71,71,76,117